Protein AF-A0AAE8W7D1-F1 (afdb_monomer)

Mean predicted aligned error: 18.19 Å

Sequence (211 aa):
MSVAARVSRPPSSSRKGPPSARSAREPSATPPVSRRRSSSPARPPTGSPSPSPATRWAASPTSPPSTAATTRSGAPRSAPRTPAASSRPRPPVFTLSRGDAKVNESANHILDAQSKIAGHPGASTPLHRITNEKTISANRKAMCGKVHNPDPKKYDCDEYPFAASKEGGNPARGSARIISAGDNRSAGARLGGFYKNQRVLNGDAYYVHIK

Solvent-accessible surface area (backbone atoms only — not comparable to full-atom values): 13858 Å² total; per-residue (Å²): 138,88,84,88,84,84,90,82,86,88,86,89,82,87,82,84,86,87,84,89,80,83,88,82,80,88,86,81,82,82,81,81,91,76,89,80,89,78,87,84,80,88,80,82,87,81,78,85,80,84,82,82,87,78,86,82,84,82,88,86,88,85,86,89,84,90,86,80,89,78,91,77,91,79,86,81,76,86,69,77,77,68,76,73,76,79,70,74,76,77,63,55,70,49,74,44,31,54,84,38,86,57,25,21,63,50,24,48,50,48,51,55,37,33,73,69,34,86,71,18,62,19,66,82,30,66,34,26,33,50,73,58,62,68,58,27,53,50,15,43,44,53,47,45,66,81,57,86,70,96,44,76,88,58,32,36,74,44,55,37,45,43,34,52,23,72,64,20,37,38,64,93,63,38,45,65,45,80,37,51,33,69,24,47,52,45,44,52,52,50,52,56,47,46,35,60,77,70,61,56,44,72,66,35,57,27,32,47,44,72,84

Organism: NCBI:txid103232

Structure (mmCIF, N/CA/C/O backbone):
data_AF-A0AAE8W7D1-F1
#
_entry.id   AF-A0AAE8W7D1-F1
#
loop_
_atom_site.group_PDB
_atom_site.id
_atom_site.type_symbol
_atom_site.label_atom_id
_atom_site.label_alt_id
_atom_site.label_comp_id
_atom_site.label_asym_id
_atom_site.label_entity_id
_atom_site.label_seq_id
_atom_site.pdbx_PDB_ins_code
_atom_site.Cartn_x
_atom_site.Cartn_y
_atom_site.Cartn_z
_atom_site.occupancy
_atom_site.B_iso_or_equiv
_atom_site.auth_seq_id
_atom_site.auth_comp_id
_atom_site.auth_asym_id
_atom_site.auth_atom_id
_atom_site.pdbx_PDB_model_num
ATOM 1 N N . MET A 1 1 ? 42.128 -39.885 43.074 1.00 47.16 1 MET A N 1
ATOM 2 C CA . MET A 1 1 ? 43.305 -39.623 42.220 1.00 47.16 1 MET A CA 1
ATOM 3 C C . MET A 1 1 ? 43.066 -38.293 41.523 1.00 47.16 1 MET A C 1
ATOM 5 O O . MET A 1 1 ? 42.220 -38.217 40.645 1.00 47.16 1 MET A O 1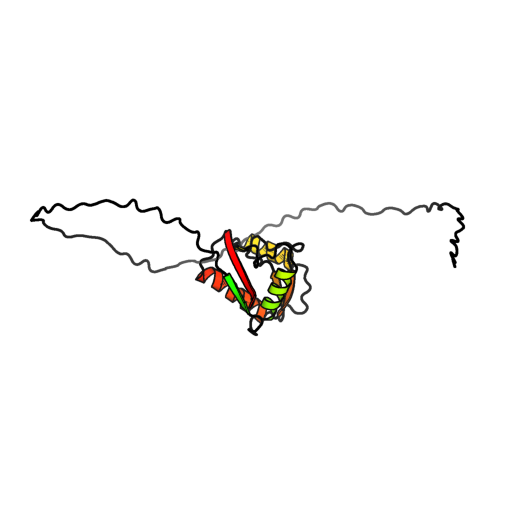
ATOM 9 N N . SER A 1 2 ? 43.698 -37.236 42.030 1.00 45.62 2 SER A N 1
ATOM 10 C CA . SER A 1 2 ? 43.562 -35.856 41.555 1.00 45.62 2 SER A CA 1
ATOM 11 C C . SER A 1 2 ? 44.582 -35.576 40.463 1.00 45.62 2 SER A C 1
ATOM 13 O O . SER A 1 2 ? 45.758 -35.858 40.670 1.00 45.62 2 SER A O 1
ATOM 15 N N . VAL A 1 3 ? 44.170 -34.943 39.364 1.00 52.06 3 VAL A N 1
ATOM 16 C CA . VAL A 1 3 ? 45.096 -34.204 38.497 1.00 52.06 3 VAL A CA 1
ATOM 17 C C . VAL A 1 3 ? 44.430 -32.893 38.086 1.00 52.06 3 VAL A C 1
ATOM 19 O O . VAL A 1 3 ? 43.502 -32.868 37.285 1.00 52.06 3 VAL A O 1
ATOM 22 N N . ALA A 1 4 ? 44.916 -31.804 38.678 1.00 48.00 4 ALA A N 1
ATOM 23 C CA . ALA A 1 4 ? 44.713 -30.438 38.225 1.00 48.00 4 ALA A CA 1
ATOM 24 C C . ALA A 1 4 ? 45.965 -30.002 37.445 1.00 48.00 4 ALA A C 1
ATOM 26 O O . ALA A 1 4 ? 47.084 -30.194 37.922 1.00 48.00 4 ALA A O 1
ATOM 27 N N . ALA A 1 5 ? 45.791 -29.386 36.276 1.00 56.22 5 ALA A N 1
ATOM 28 C CA . ALA A 1 5 ? 46.856 -28.715 35.527 1.00 56.22 5 ALA A CA 1
ATOM 29 C C . ALA A 1 5 ? 46.280 -27.395 34.985 1.00 56.22 5 ALA A C 1
ATOM 31 O O . ALA A 1 5 ? 45.340 -27.396 34.202 1.00 56.22 5 ALA A O 1
ATOM 32 N N . ARG A 1 6 ? 46.566 -26.276 35.658 1.00 57.94 6 ARG A N 1
ATOM 33 C CA . ARG A 1 6 ? 47.696 -25.343 35.465 1.00 57.94 6 ARG A CA 1
ATOM 34 C C . ARG A 1 6 ? 47.403 -24.255 34.424 1.00 57.94 6 ARG A C 1
ATOM 36 O O . ARG A 1 6 ? 47.471 -24.448 33.220 1.00 57.94 6 ARG A O 1
ATOM 43 N N . VAL A 1 7 ? 47.124 -23.084 34.990 1.00 52.53 7 VAL A N 1
ATOM 44 C CA . VAL A 1 7 ? 47.112 -21.742 34.405 1.00 52.53 7 VAL A CA 1
ATOM 45 C C . VAL A 1 7 ? 48.506 -21.370 33.887 1.00 52.53 7 VAL A C 1
ATOM 47 O O . VAL A 1 7 ? 49.505 -21.666 34.541 1.00 52.53 7 VAL A O 1
ATOM 50 N N . SER A 1 8 ? 48.583 -20.661 32.759 1.00 58.62 8 SER A N 1
ATOM 51 C CA . SER A 1 8 ? 49.778 -19.908 32.343 1.00 58.62 8 SER A CA 1
ATOM 52 C C . SER A 1 8 ? 49.388 -18.645 31.551 1.00 58.62 8 SER A C 1
ATOM 54 O O . SER A 1 8 ? 48.968 -18.713 30.403 1.00 58.62 8 SER A O 1
ATOM 56 N N . ARG A 1 9 ? 49.512 -17.480 32.203 1.00 49.53 9 ARG A N 1
ATOM 57 C CA . ARG A 1 9 ? 49.960 -16.183 31.623 1.00 49.53 9 ARG A CA 1
ATOM 58 C C . ARG A 1 9 ? 51.490 -16.089 31.878 1.00 49.53 9 ARG A C 1
ATOM 60 O O . ARG A 1 9 ? 51.927 -16.918 32.680 1.00 49.53 9 ARG A O 1
ATOM 67 N N . PRO A 1 10 ? 52.317 -15.124 31.383 1.00 60.06 10 PRO A N 1
ATOM 68 C CA . PRO A 1 10 ? 52.093 -13.783 30.774 1.00 60.06 10 PRO A CA 1
ATOM 69 C C . PRO A 1 10 ? 53.071 -13.578 29.542 1.00 60.06 10 PRO A C 1
ATOM 71 O O . PRO A 1 10 ? 53.373 -14.612 28.952 1.00 60.06 10 PRO A O 1
ATOM 74 N N . PRO A 1 11 ? 53.608 -12.399 29.089 1.00 56.34 11 PRO A N 1
ATOM 75 C CA . PRO A 1 11 ? 53.577 -11.027 29.615 1.00 56.34 11 PRO A CA 1
ATOM 76 C C . PRO A 1 11 ? 53.260 -9.864 28.650 1.00 56.34 11 PRO A C 1
ATOM 78 O O . PRO A 1 11 ? 53.274 -9.950 27.427 1.00 56.34 11 PRO A O 1
ATOM 81 N N . SER A 1 12 ? 52.994 -8.734 29.307 1.00 52.66 12 SER A N 1
ATOM 82 C CA . SER A 1 12 ? 52.884 -7.368 28.806 1.00 52.66 12 SER A CA 1
ATOM 83 C C . SER A 1 12 ? 54.196 -6.826 28.237 1.00 52.66 12 SER A C 1
ATOM 85 O O . SER A 1 12 ? 55.248 -7.004 28.850 1.00 52.66 12 SER A O 1
ATOM 87 N N . SER A 1 13 ? 54.119 -6.006 27.190 1.00 54.66 13 SER A N 1
ATOM 88 C CA . SER A 1 13 ? 55.092 -4.929 26.987 1.00 54.66 13 SER A CA 1
ATOM 89 C C . SER A 1 13 ? 54.460 -3.723 26.286 1.00 54.66 13 SER A C 1
ATOM 91 O O . SER A 1 13 ? 53.948 -3.788 25.173 1.00 54.66 13 SER A O 1
ATOM 93 N N . SER A 1 14 ? 54.478 -2.610 27.014 1.00 48.56 14 SER A N 1
ATOM 94 C CA . SER A 1 14 ? 54.207 -1.247 26.573 1.00 48.56 14 SER A CA 1
ATOM 95 C C . SER A 1 14 ? 55.252 -0.765 25.563 1.00 48.56 14 SER A C 1
ATOM 97 O O . SER A 1 14 ? 56.425 -1.092 25.745 1.00 48.56 14 SER A O 1
ATOM 99 N N . ARG A 1 15 ? 54.878 0.137 24.634 1.00 50.72 15 ARG A N 1
ATOM 100 C CA . ARG A 1 15 ? 55.505 1.475 24.439 1.00 50.72 15 ARG A CA 1
ATOM 101 C C . ARG A 1 15 ? 55.098 2.177 23.125 1.00 50.72 15 ARG A C 1
ATOM 103 O O . ARG A 1 15 ? 55.038 1.539 22.085 1.00 50.72 15 ARG A O 1
ATOM 110 N N . LYS A 1 16 ? 55.033 3.521 23.230 1.00 51.56 16 LYS A N 1
ATOM 111 C CA . LYS A 1 16 ? 55.120 4.591 22.195 1.00 51.56 16 LYS A CA 1
ATOM 112 C C . LYS A 1 16 ? 53.858 4.745 21.322 1.00 51.56 16 LYS A C 1
ATOM 114 O O . LYS A 1 16 ? 53.491 3.827 20.616 1.00 51.56 16 LYS A O 1
ATOM 119 N N . GLY A 1 17 ? 53.084 5.833 21.374 1.00 47.44 17 GLY A N 1
ATOM 120 C CA . GLY A 1 17 ? 53.454 7.257 21.347 1.00 47.44 17 GLY A CA 1
ATOM 121 C C . GLY A 1 17 ? 53.396 7.752 19.887 1.00 47.44 17 GLY A C 1
ATOM 122 O O . GLY A 1 17 ? 54.198 7.255 19.099 1.00 47.44 17 GLY A O 1
ATOM 123 N N . PRO A 1 18 ? 52.466 8.647 19.488 1.00 59.19 18 PRO A N 1
ATOM 124 C CA . PRO A 1 18 ? 52.225 8.964 18.076 1.00 59.19 18 PRO A CA 1
ATOM 125 C C . PRO A 1 18 ? 53.139 10.091 17.559 1.00 59.19 18 PRO A C 1
ATOM 127 O O . PRO A 1 18 ? 53.468 10.999 18.325 1.00 59.19 18 PRO A O 1
ATOM 130 N N . PRO A 1 19 ? 53.506 10.107 16.264 1.00 61.19 19 PRO A N 1
ATOM 131 C CA . PRO A 1 19 ? 54.067 11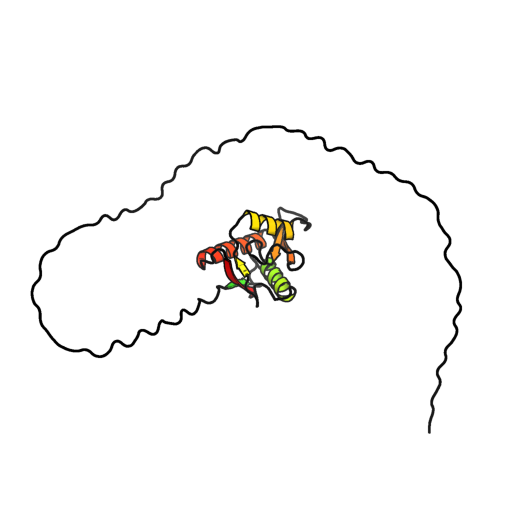.295 15.638 1.00 61.19 19 PRO A CA 1
ATOM 132 C C . PRO A 1 19 ? 52.974 12.230 15.090 1.00 61.19 19 PRO A C 1
ATOM 134 O O . PRO A 1 19 ? 52.058 11.811 14.384 1.00 61.19 19 PRO A O 1
ATOM 137 N N . SER A 1 20 ? 53.129 13.520 15.400 1.00 51.28 20 SER A N 1
ATOM 138 C CA . SER A 1 20 ? 52.459 14.658 14.764 1.00 51.28 20 SER A CA 1
ATOM 139 C C . SER A 1 20 ? 52.622 14.644 13.245 1.00 51.28 20 SER A C 1
ATOM 141 O O . SER A 1 20 ? 53.745 14.560 12.747 1.00 51.28 20 SER A O 1
ATOM 143 N N . ALA A 1 21 ? 51.525 14.866 12.519 1.00 54.69 21 ALA A N 1
ATOM 144 C CA . ALA A 1 21 ? 51.555 15.241 11.111 1.00 54.69 21 ALA A CA 1
ATOM 145 C C . ALA A 1 21 ? 50.933 16.631 10.910 1.00 54.69 21 ALA A C 1
ATOM 147 O O . ALA A 1 21 ? 49.825 16.927 11.353 1.00 54.69 21 ALA A O 1
ATOM 148 N N . ARG A 1 22 ? 51.729 17.474 10.254 1.00 46.06 22 ARG A N 1
ATOM 149 C CA . ARG A 1 22 ? 51.471 18.838 9.792 1.00 46.06 22 ARG A CA 1
ATOM 150 C C . ARG A 1 22 ? 50.438 18.897 8.656 1.00 46.06 22 ARG A C 1
ATOM 152 O O . ARG A 1 22 ? 50.400 18.018 7.809 1.00 46.06 22 ARG A O 1
ATOM 159 N N . SER A 1 23 ? 49.761 20.047 8.602 1.00 43.12 23 SER A N 1
ATOM 160 C CA . SER A 1 23 ? 49.372 20.840 7.417 1.00 43.12 23 SER A CA 1
ATOM 161 C C . SER A 1 23 ? 48.637 20.182 6.238 1.00 43.12 23 SER A C 1
ATOM 163 O O . SER A 1 23 ? 49.256 19.571 5.376 1.00 43.12 23 SER A O 1
ATOM 165 N N . ALA A 1 24 ? 47.368 20.568 6.066 1.00 49.22 24 ALA A N 1
ATOM 166 C CA . ALA A 1 24 ? 46.757 20.925 4.775 1.00 49.22 24 ALA A CA 1
ATOM 167 C C . ALA A 1 24 ? 45.529 21.815 5.081 1.00 49.22 24 ALA A C 1
ATOM 169 O O . ALA A 1 24 ? 44.619 21.380 5.773 1.00 49.22 24 ALA A O 1
ATOM 170 N N . ARG A 1 25 ? 45.605 23.140 4.910 1.00 49.34 25 ARG A N 1
ATOM 171 C CA . ARG A 1 25 ? 45.272 23.909 3.693 1.00 49.34 25 ARG A CA 1
ATOM 172 C C . ARG A 1 25 ? 43.775 23.824 3.336 1.00 49.34 25 ARG A C 1
ATOM 174 O O . ARG A 1 25 ? 43.322 22.847 2.754 1.00 49.34 25 ARG A O 1
ATOM 181 N N . GLU A 1 26 ? 43.054 24.892 3.691 1.00 49.69 26 GLU A N 1
ATOM 182 C CA . GLU A 1 26 ? 41.781 25.331 3.093 1.00 49.69 26 GLU A CA 1
ATOM 183 C C . GLU A 1 26 ? 41.859 25.309 1.553 1.00 49.69 26 GLU A C 1
ATOM 185 O O . GLU A 1 26 ? 42.937 25.566 0.998 1.00 49.69 26 GLU A O 1
ATOM 190 N N . PRO A 1 27 ? 40.754 25.001 0.843 1.00 53.19 27 PRO A N 1
ATOM 191 C CA . PRO A 1 27 ? 39.804 26.069 0.492 1.00 53.19 27 PRO A CA 1
ATOM 192 C C . PRO A 1 27 ? 38.341 25.612 0.325 1.00 53.19 27 PRO A C 1
ATOM 194 O O . PRO A 1 27 ? 38.067 24.565 -0.254 1.00 53.19 27 PRO A O 1
ATOM 197 N N . SER A 1 28 ? 37.372 26.461 0.674 1.00 47.78 28 SER A N 1
ATOM 198 C CA . SER A 1 28 ? 36.212 26.619 -0.216 1.00 47.78 28 SER A CA 1
ATOM 199 C C . SER A 1 28 ? 35.389 27.849 0.120 1.00 47.78 28 SER A C 1
ATOM 201 O O . SER A 1 28 ? 34.739 27.936 1.159 1.00 47.78 28 SER A O 1
ATOM 203 N N . ALA A 1 29 ? 35.434 28.789 -0.814 1.00 49.56 29 ALA A N 1
ATOM 204 C CA . ALA A 1 29 ? 34.624 29.982 -0.854 1.00 49.56 29 ALA A CA 1
ATOM 205 C C . ALA A 1 29 ? 33.135 29.638 -1.014 1.00 49.56 29 ALA A C 1
ATOM 207 O O . ALA A 1 29 ? 32.728 28.846 -1.864 1.00 49.56 29 ALA A O 1
ATOM 208 N N . THR A 1 30 ? 32.328 30.307 -0.206 1.00 56.72 30 THR A N 1
ATOM 209 C CA . THR A 1 30 ? 30.887 30.490 -0.349 1.00 56.72 30 THR A CA 1
ATOM 210 C C . THR A 1 30 ? 30.553 31.148 -1.695 1.00 56.72 30 THR A C 1
ATOM 212 O O . THR A 1 30 ? 31.073 32.229 -1.977 1.00 56.72 30 THR A O 1
ATOM 215 N N . PRO A 1 31 ? 29.644 30.594 -2.517 1.00 65.31 31 PRO A N 1
ATOM 216 C CA . PRO A 1 31 ? 29.051 31.354 -3.610 1.00 65.31 31 PRO A CA 1
ATOM 217 C C . PRO A 1 31 ? 27.893 32.234 -3.096 1.00 65.31 31 PRO A C 1
ATOM 219 O O . PRO A 1 31 ? 27.073 31.769 -2.296 1.00 65.31 31 PRO A O 1
ATOM 222 N N . PRO A 1 32 ? 27.771 33.495 -3.553 1.00 60.50 32 PRO A N 1
ATOM 223 C CA . PRO A 1 32 ? 26.647 34.347 -3.200 1.00 60.50 32 PRO A CA 1
ATOM 224 C C . PRO A 1 32 ? 25.360 33.939 -3.926 1.00 60.50 32 PRO A C 1
ATOM 226 O O . PRO A 1 32 ? 25.314 33.708 -5.135 1.00 60.50 32 PRO A O 1
ATOM 229 N N . VAL A 1 33 ? 24.284 33.946 -3.142 1.00 51.53 33 VAL A N 1
ATOM 230 C CA . VAL A 1 33 ? 22.885 33.952 -3.568 1.00 51.53 33 VAL A CA 1
ATOM 231 C C . VAL A 1 33 ? 22.661 35.083 -4.572 1.00 51.53 33 VAL A C 1
ATOM 233 O O . VAL A 1 33 ? 22.698 36.256 -4.212 1.00 51.53 33 VAL A O 1
ATOM 236 N N . SER A 1 34 ? 22.358 34.737 -5.823 1.00 49.78 34 SER A N 1
ATOM 237 C CA . SER A 1 34 ? 21.787 35.677 -6.789 1.00 49.78 34 SER A CA 1
ATOM 238 C C . SER A 1 34 ? 20.390 35.233 -7.186 1.00 49.78 34 SER A C 1
ATOM 240 O O . SER A 1 34 ? 20.175 34.296 -7.953 1.00 49.78 34 SER A O 1
ATOM 242 N N . ARG A 1 35 ? 19.425 35.959 -6.619 1.00 51.59 35 ARG A N 1
ATOM 243 C CA . ARG A 1 35 ? 18.031 36.023 -7.046 1.00 51.59 35 ARG A CA 1
ATOM 244 C C . ARG A 1 35 ? 17.965 36.323 -8.544 1.00 51.59 35 ARG A C 1
ATOM 246 O O . ARG A 1 35 ? 18.395 37.390 -8.972 1.00 51.59 35 ARG A O 1
ATOM 253 N N . ARG A 1 36 ? 17.285 35.473 -9.313 1.00 52.12 36 ARG A N 1
ATOM 254 C CA . ARG A 1 36 ? 16.596 35.912 -10.530 1.00 52.12 36 ARG A CA 1
ATOM 255 C C . ARG A 1 36 ? 15.115 35.586 -10.428 1.00 52.12 36 ARG A C 1
ATOM 257 O O . ARG A 1 36 ? 14.688 34.441 -10.368 1.00 52.12 36 ARG A O 1
ATOM 264 N N . ARG A 1 37 ? 14.359 36.675 -10.351 1.00 51.94 37 ARG A N 1
ATOM 265 C CA . ARG A 1 37 ? 12.912 36.787 -10.456 1.00 51.94 37 ARG A CA 1
ATOM 266 C C . ARG A 1 37 ? 12.578 36.738 -11.948 1.00 51.94 37 ARG A C 1
ATOM 268 O O . ARG A 1 37 ? 13.138 37.519 -12.712 1.00 51.94 37 ARG A O 1
ATOM 275 N N . SER A 1 38 ? 11.696 35.840 -12.370 1.00 48.50 38 SER A N 1
ATOM 276 C CA . SER A 1 38 ? 11.048 35.895 -13.688 1.00 48.50 38 SER A CA 1
ATOM 277 C C . SER A 1 38 ? 9.650 35.272 -13.589 1.00 48.50 38 SER A C 1
ATOM 279 O O . SER A 1 38 ? 9.469 34.064 -13.652 1.00 48.50 38 SER A O 1
ATOM 281 N N . SER A 1 39 ? 8.684 36.153 -13.323 1.00 44.66 39 SER A N 1
ATOM 282 C CA . SER A 1 39 ? 7.346 36.245 -13.941 1.00 44.66 39 SER A CA 1
ATOM 283 C C . SER A 1 39 ? 7.347 35.746 -15.398 1.00 44.66 39 SER A C 1
ATOM 285 O O . SER A 1 39 ? 8.320 36.020 -16.090 1.00 44.66 39 SER A O 1
ATOM 287 N N . SER A 1 40 ? 6.365 35.063 -15.997 1.00 48.66 40 SER A N 1
ATOM 288 C CA . SER A 1 40 ? 4.895 34.899 -15.871 1.00 48.66 40 SER A CA 1
ATOM 289 C C . SER A 1 40 ? 4.480 33.828 -16.934 1.00 48.66 40 SER A C 1
ATOM 291 O O . SER A 1 40 ? 5.375 33.329 -17.616 1.00 48.66 40 SER A O 1
ATOM 293 N N . PRO A 1 41 ? 3.197 33.559 -17.273 1.00 52.09 41 PRO A N 1
ATOM 294 C CA . PRO A 1 41 ? 1.956 33.507 -16.500 1.00 52.09 41 PRO A CA 1
ATOM 295 C C . PRO A 1 41 ? 1.250 32.130 -16.587 1.00 52.09 41 PRO A C 1
ATOM 297 O O . PRO A 1 41 ? 1.536 31.277 -17.427 1.00 52.09 41 PRO A O 1
ATOM 300 N N . ALA A 1 42 ? 0.259 31.960 -15.713 1.00 44.78 42 ALA A N 1
ATOM 301 C CA . ALA A 1 42 ? -0.699 30.865 -15.711 1.00 44.78 42 ALA A CA 1
ATOM 302 C C . ALA A 1 42 ? -1.551 30.825 -16.992 1.00 44.78 42 ALA A C 1
ATOM 304 O O . ALA A 1 42 ? -2.024 31.854 -17.476 1.00 44.78 42 ALA A O 1
ATOM 305 N N . ARG A 1 43 ? -1.800 29.612 -17.492 1.00 50.03 43 ARG A N 1
ATOM 306 C CA . ARG A 1 43 ? -2.788 29.327 -18.537 1.00 50.03 43 ARG A CA 1
ATOM 307 C C . ARG A 1 43 ? -4.095 28.889 -17.852 1.00 50.03 43 ARG A C 1
ATOM 309 O O . ARG A 1 43 ? -4.028 28.016 -16.985 1.00 50.03 43 ARG A O 1
ATOM 316 N N . PRO A 1 44 ? -5.259 29.473 -18.181 1.00 54.84 44 PRO A N 1
ATOM 317 C CA . PRO A 1 44 ? -6.527 29.096 -17.560 1.00 54.84 44 PRO A CA 1
ATOM 318 C C . PRO A 1 44 ? -7.033 27.748 -18.107 1.00 54.84 44 PRO A C 1
ATOM 320 O O . PRO A 1 44 ? -6.940 27.521 -19.317 1.00 54.84 44 PRO A O 1
ATOM 323 N N . PRO A 1 45 ? -7.609 26.860 -17.275 1.00 55.84 45 PRO A N 1
ATOM 324 C CA . PRO A 1 45 ? -8.467 25.795 -17.770 1.00 55.84 45 PRO A CA 1
ATOM 325 C C . PRO A 1 45 ? -9.842 26.374 -18.125 1.00 55.84 45 PRO A C 1
ATOM 327 O O . PRO A 1 45 ? -10.565 26.903 -17.282 1.00 55.84 45 PRO A O 1
ATOM 330 N N . THR A 1 46 ? -10.190 26.285 -19.402 1.00 50.97 46 THR A N 1
ATOM 331 C CA . THR A 1 46 ? -11.522 26.564 -19.934 1.00 50.97 46 THR A CA 1
ATOM 332 C C . THR A 1 46 ? -12.499 25.447 -19.559 1.00 50.97 46 THR A C 1
ATOM 334 O O . THR A 1 46 ? -12.238 24.289 -19.868 1.00 50.97 46 THR A O 1
ATOM 337 N N . GLY A 1 47 ? -13.648 25.820 -18.989 1.00 36.94 47 GLY A N 1
ATOM 338 C CA . GLY A 1 47 ? -14.935 25.167 -19.259 1.00 36.94 47 GLY A CA 1
ATOM 339 C C . GLY A 1 47 ? -15.327 23.969 -18.391 1.00 36.94 47 GLY A C 1
ATOM 340 O O . GLY A 1 47 ? -15.144 22.823 -18.780 1.00 36.94 47 GLY A O 1
ATOM 341 N N . SER A 1 48 ? -16.013 24.253 -17.283 1.00 43.66 48 SER A N 1
ATOM 342 C CA . SER A 1 48 ? -17.202 23.477 -16.880 1.00 43.66 48 SER A CA 1
ATOM 343 C C . SER A 1 48 ? -18.388 23.923 -17.769 1.00 43.66 48 SER A C 1
ATOM 345 O O . SER A 1 48 ? -18.372 25.080 -18.198 1.00 43.66 48 SER A O 1
ATOM 347 N N . PRO A 1 49 ? -19.412 23.086 -18.056 1.00 48.59 49 PRO A N 1
ATOM 348 C CA . PRO A 1 49 ? -20.413 22.767 -17.035 1.00 48.59 49 PRO A CA 1
ATOM 349 C C . PRO A 1 49 ? -20.945 21.319 -17.019 1.00 48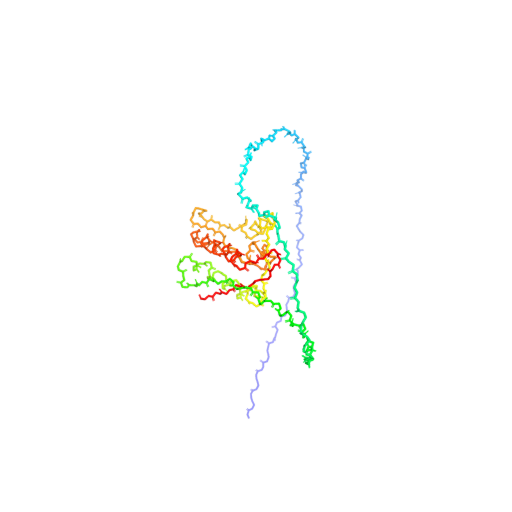.59 49 PRO A C 1
ATOM 351 O O . PRO A 1 49 ? -20.999 20.605 -18.014 1.00 48.59 49 PRO A O 1
ATOM 354 N N . SER A 1 50 ? -21.383 20.951 -15.814 1.00 46.59 50 SER A N 1
ATOM 355 C CA . SER A 1 50 ? -22.290 19.849 -15.458 1.00 46.59 50 SER A CA 1
ATOM 356 C C . SER A 1 50 ? -23.626 19.937 -16.240 1.00 46.59 50 SER A C 1
ATOM 358 O O . SER A 1 50 ? -23.936 21.020 -16.741 1.00 46.59 50 SER A O 1
ATOM 360 N N . PRO A 1 51 ? -24.469 18.881 -16.298 1.00 52.00 51 PRO A N 1
ATOM 361 C CA . PRO A 1 51 ? -25.337 18.638 -15.140 1.00 52.00 51 PRO A CA 1
ATOM 362 C C . PRO A 1 51 ? -25.646 17.165 -14.813 1.00 52.00 51 PRO A C 1
ATOM 364 O O . PRO A 1 51 ? -26.005 16.352 -15.662 1.00 52.00 51 PRO A O 1
ATOM 367 N N . SER A 1 52 ? -25.631 16.874 -13.511 1.00 45.50 52 SER A N 1
ATOM 368 C CA . SER A 1 52 ? -26.419 15.808 -12.888 1.00 45.50 52 SER A CA 1
ATOM 369 C C . SER A 1 52 ? -27.922 16.099 -13.017 1.00 45.50 52 SER A C 1
ATOM 371 O O . SER A 1 52 ? -28.326 17.241 -12.782 1.00 45.50 52 SER A O 1
ATOM 373 N N . PRO A 1 53 ? -28.789 15.103 -13.259 1.00 49.66 53 PRO A N 1
ATOM 374 C CA . PRO A 1 53 ? -30.219 15.274 -13.045 1.00 49.66 53 PRO A CA 1
ATOM 375 C C . PRO A 1 53 ? -30.548 15.179 -11.547 1.00 49.66 53 PRO A C 1
ATOM 377 O O . PRO A 1 53 ? -30.512 14.110 -10.936 1.00 49.66 53 PRO A O 1
ATOM 380 N N . ALA A 1 54 ? -30.892 16.322 -10.954 1.00 38.50 54 ALA A N 1
ATOM 381 C CA . ALA A 1 54 ? -31.625 16.391 -9.698 1.00 38.50 54 ALA A CA 1
ATOM 382 C C . ALA A 1 54 ? -33.090 16.022 -9.972 1.00 38.50 54 ALA A C 1
ATOM 384 O O . ALA A 1 54 ? -33.803 16.763 -10.647 1.00 38.50 54 ALA A O 1
ATOM 385 N N . THR A 1 55 ? -33.551 14.882 -9.453 1.00 39.75 55 THR A N 1
ATOM 386 C CA . THR A 1 55 ? -34.986 14.574 -9.461 1.00 39.75 55 THR A CA 1
ATOM 387 C C . THR A 1 55 ? -35.640 15.283 -8.284 1.00 39.75 55 THR A C 1
ATOM 389 O O . THR A 1 55 ? -35.364 15.008 -7.118 1.00 39.75 55 THR A O 1
ATOM 392 N N . ARG A 1 56 ? -36.480 16.247 -8.644 1.00 39.19 56 ARG A N 1
ATOM 393 C CA . ARG A 1 56 ? -37.295 17.117 -7.806 1.00 39.19 56 ARG A CA 1
ATOM 394 C C . ARG A 1 56 ? -38.581 16.360 -7.464 1.00 39.19 56 ARG A C 1
ATOM 396 O O . ARG A 1 56 ? -39.361 16.085 -8.366 1.00 39.19 56 ARG A O 1
ATOM 403 N N . TRP A 1 57 ? -38.816 16.038 -6.195 1.00 38.44 57 TRP A N 1
ATOM 404 C CA . TRP A 1 57 ? -40.150 15.648 -5.725 1.00 38.44 57 TRP A CA 1
ATOM 405 C C . TRP A 1 57 ? -40.762 16.839 -4.993 1.00 38.44 57 TRP A C 1
ATOM 407 O O . TRP A 1 57 ? -40.241 17.295 -3.977 1.00 38.44 57 TRP A O 1
ATOM 417 N N . ALA A 1 58 ? -41.822 17.386 -5.583 1.00 37.94 58 ALA A N 1
ATOM 418 C CA . ALA A 1 58 ? -42.655 18.428 -5.005 1.00 37.94 58 ALA A CA 1
ATOM 419 C C . ALA A 1 58 ? -43.767 17.792 -4.153 1.00 37.94 58 ALA A C 1
ATOM 421 O O . ALA A 1 58 ? -44.335 16.771 -4.534 1.00 37.94 58 ALA A O 1
ATOM 422 N N . ALA A 1 59 ? -44.062 18.418 -3.015 1.00 35.78 59 ALA A N 1
ATOM 423 C CA . ALA A 1 59 ? -45.224 18.157 -2.166 1.00 35.78 59 ALA A CA 1
ATOM 424 C C . ALA A 1 59 ? -46.474 18.851 -2.759 1.00 35.78 59 ALA A C 1
ATOM 426 O O . ALA A 1 59 ? -46.335 19.899 -3.390 1.00 35.78 59 ALA A O 1
ATOM 427 N N . SER A 1 60 ? -47.680 18.271 -2.700 1.00 37.41 60 SER A N 1
ATOM 428 C CA . SER A 1 60 ? -48.751 18.483 -1.685 1.00 37.41 60 SER A CA 1
ATOM 429 C C . SER A 1 60 ? -50.111 18.476 -2.438 1.00 37.41 60 SER A C 1
ATOM 431 O O . SER A 1 60 ? -50.085 18.538 -3.667 1.00 37.41 60 SER A O 1
ATOM 433 N N . PRO A 1 61 ? -51.291 18.645 -1.804 1.00 57.25 61 PRO A N 1
ATOM 434 C CA . PRO A 1 61 ? -51.880 18.010 -0.615 1.00 57.25 61 PRO A CA 1
ATOM 435 C C . PRO A 1 61 ? -53.295 17.445 -0.926 1.00 57.25 61 PRO A C 1
ATOM 437 O O . PRO A 1 61 ? -53.882 17.783 -1.948 1.00 57.25 61 PRO A O 1
ATOM 440 N N . THR A 1 62 ? -53.901 16.649 -0.036 1.00 38.03 62 THR A N 1
ATOM 441 C CA . THR A 1 62 ? -55.373 16.636 0.176 1.00 38.03 62 THR A CA 1
ATOM 442 C C . THR A 1 62 ? -55.744 15.779 1.396 1.00 38.03 62 THR A C 1
ATOM 444 O O . THR A 1 62 ? -55.536 14.572 1.409 1.00 38.03 62 THR A O 1
ATOM 447 N N . SER A 1 63 ? -56.314 16.424 2.416 1.00 42.50 63 SER A N 1
ATOM 448 C CA . SER A 1 63 ? -57.204 15.825 3.433 1.00 42.50 63 SER A CA 1
ATOM 449 C C . SER A 1 63 ? -58.636 16.286 3.102 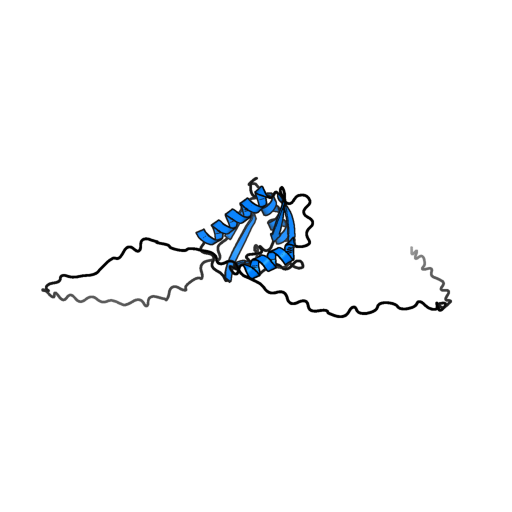1.00 42.50 63 SER A C 1
ATOM 451 O O . SER A 1 63 ? -58.741 17.352 2.481 1.00 42.50 63 SER A O 1
ATOM 453 N N . PRO A 1 64 ? -59.734 15.572 3.461 1.00 50.75 64 PRO A N 1
ATOM 454 C CA . PRO A 1 64 ? -60.291 15.540 4.842 1.00 50.75 64 PRO A CA 1
ATOM 455 C C . PRO A 1 64 ? -61.122 14.246 5.155 1.00 50.75 64 PRO A C 1
ATOM 457 O O . PRO A 1 64 ? -61.012 13.285 4.399 1.00 50.75 64 PRO A O 1
ATOM 460 N N . PRO A 1 65 ? -62.045 14.199 6.152 1.00 49.00 65 PRO A N 1
ATOM 461 C CA . PRO A 1 65 ? -61.933 14.455 7.595 1.00 49.00 65 PRO A CA 1
ATOM 462 C C . PRO A 1 65 ? -62.261 13.215 8.482 1.00 49.00 65 PRO A C 1
ATOM 464 O O . PRO A 1 65 ? -62.731 12.181 8.020 1.00 49.00 65 PRO A O 1
ATOM 467 N N . SER A 1 66 ? -62.026 13.370 9.793 1.00 47.25 66 SER A N 1
ATOM 468 C CA . SER A 1 66 ? -62.283 12.439 10.908 1.00 47.25 66 SER A CA 1
ATOM 469 C C . SER A 1 66 ? -63.714 11.903 11.045 1.00 47.25 66 SER A C 1
ATOM 471 O O . SER A 1 66 ? -64.671 12.660 10.909 1.00 47.25 66 SER A O 1
ATOM 473 N N . THR A 1 67 ? -63.858 10.676 11.567 1.00 40.72 67 THR A N 1
ATOM 474 C CA . THR A 1 67 ? -64.709 10.398 12.749 1.00 40.72 67 THR A CA 1
ATOM 475 C C . THR A 1 67 ? -64.451 9.018 13.368 1.00 40.72 67 THR A C 1
ATOM 477 O O . THR A 1 67 ? -64.026 8.088 12.694 1.00 40.72 67 THR A O 1
ATOM 480 N N . ALA A 1 68 ? -64.795 8.936 14.658 1.00 40.41 68 ALA A N 1
ATOM 481 C CA . ALA A 1 68 ? -64.992 7.763 15.515 1.00 40.41 68 ALA A CA 1
ATOM 482 C C . ALA A 1 68 ? -63.821 7.339 16.420 1.00 40.41 68 ALA A C 1
ATOM 484 O O . ALA A 1 68 ? -62.959 6.526 16.095 1.00 40.41 68 ALA A O 1
ATOM 485 N N . ALA A 1 69 ? -63.891 7.876 17.639 1.00 42.28 69 ALA A N 1
ATOM 486 C CA . ALA A 1 69 ? -63.313 7.304 18.838 1.00 42.28 69 ALA A CA 1
ATOM 487 C C . ALA A 1 69 ? -63.918 5.918 19.128 1.00 42.28 69 ALA A C 1
ATOM 489 O O . ALA A 1 69 ? -65.129 5.726 19.047 1.00 42.28 69 ALA A O 1
ATOM 490 N N . THR A 1 70 ? -63.088 4.974 19.564 1.00 36.25 70 THR A N 1
ATOM 491 C CA . THR A 1 70 ? -63.508 3.904 20.475 1.00 36.25 70 THR A CA 1
ATOM 492 C C . THR A 1 70 ? -62.349 3.589 21.406 1.00 36.25 70 THR A C 1
ATOM 494 O O . THR A 1 70 ? -61.291 3.105 21.013 1.00 36.25 70 THR A O 1
ATOM 497 N N . THR A 1 71 ? -62.576 3.926 22.665 1.00 40.97 71 THR A N 1
ATOM 498 C CA . THR A 1 71 ? -61.774 3.614 23.836 1.00 40.97 71 THR A CA 1
ATOM 499 C C . THR A 1 71 ? -61.622 2.099 23.988 1.00 40.97 71 THR A C 1
ATOM 501 O O . THR A 1 71 ? -62.623 1.389 24.072 1.00 40.97 71 THR A O 1
ATOM 504 N N . ARG A 1 72 ? -60.394 1.587 24.134 1.00 42.50 72 ARG A N 1
ATOM 505 C CA . ARG A 1 72 ? -60.171 0.400 24.972 1.00 42.50 72 ARG A CA 1
ATOM 506 C C . ARG A 1 72 ? -58.784 0.411 25.599 1.00 42.50 72 ARG A C 1
ATOM 508 O O . ARG A 1 72 ? -57.761 0.373 24.925 1.00 42.50 72 ARG A O 1
ATOM 515 N N . SER A 1 73 ? -58.813 0.494 26.921 1.00 44.62 73 SER A N 1
ATOM 516 C CA . SER A 1 73 ? -57.710 0.416 27.865 1.00 44.62 73 SER A CA 1
ATOM 517 C C . SER A 1 73 ? -56.815 -0.802 27.635 1.00 44.62 73 SER A C 1
ATOM 519 O O . SER A 1 73 ? -57.309 -1.900 27.378 1.00 44.62 73 SER A O 1
ATOM 521 N N . GLY A 1 74 ? -55.505 -0.616 27.809 1.00 41.41 74 GLY A N 1
ATOM 522 C CA . GLY A 1 74 ? -54.543 -1.715 27.849 1.00 41.41 74 GLY A CA 1
ATOM 523 C C . GLY A 1 74 ? -53.092 -1.260 27.734 1.00 41.41 74 GLY A C 1
ATOM 524 O O . GLY A 1 74 ? -52.448 -1.526 26.727 1.00 41.41 74 GLY A O 1
ATOM 525 N N . ALA A 1 75 ? -52.558 -0.595 28.761 1.00 48.53 75 ALA A N 1
ATOM 526 C CA . ALA A 1 75 ? -51.114 -0.646 28.995 1.00 48.53 75 ALA A CA 1
ATOM 527 C C . ALA A 1 75 ? -50.771 -2.045 29.546 1.00 48.53 75 ALA A C 1
ATOM 529 O O . ALA A 1 75 ? -51.528 -2.582 30.357 1.00 48.53 75 ALA A O 1
ATOM 530 N N . PRO A 1 76 ? -49.608 -2.604 29.182 1.00 48.56 76 PRO A N 1
ATOM 531 C CA . PRO A 1 76 ? -48.537 -2.469 30.154 1.00 48.56 76 PRO A CA 1
ATOM 532 C C . PRO A 1 76 ? -47.193 -2.071 29.539 1.00 48.56 76 PRO A C 1
ATOM 534 O O . PRO A 1 76 ? -46.751 -2.591 28.522 1.00 48.56 76 PRO A O 1
ATOM 537 N N . ARG A 1 77 ? -46.525 -1.192 30.291 1.00 45.91 77 ARG A N 1
ATOM 538 C CA . ARG A 1 77 ? -45.073 -1.096 30.469 1.00 45.91 77 ARG A CA 1
ATOM 539 C C . ARG A 1 77 ? -44.246 -0.939 29.194 1.00 45.91 77 ARG A C 1
ATOM 541 O O . ARG A 1 77 ? -43.751 -1.899 28.614 1.00 45.91 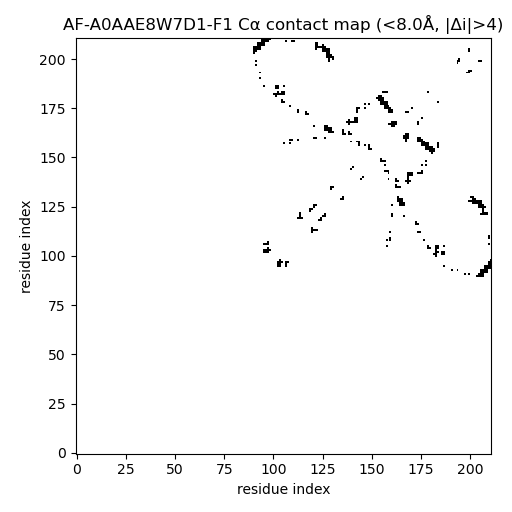77 ARG A O 1
ATOM 548 N N . SER A 1 78 ? -43.940 0.324 28.908 1.00 45.19 78 SER A N 1
ATOM 549 C CA . SER A 1 78 ? -42.673 0.737 28.314 1.00 45.19 78 SER A CA 1
ATOM 550 C C . SER A 1 78 ? -41.521 0.010 29.012 1.00 45.19 78 SER A C 1
ATOM 552 O O . SER A 1 78 ? -41.085 0.404 30.094 1.00 45.19 78 SER A O 1
ATOM 554 N N . ALA A 1 79 ? -41.026 -1.067 28.408 1.00 51.44 79 ALA A N 1
ATOM 555 C CA . ALA A 1 79 ? -39.669 -1.500 28.678 1.00 51.44 79 ALA A CA 1
ATOM 556 C C . ALA A 1 79 ? -38.766 -0.323 28.275 1.00 51.44 79 ALA A C 1
ATOM 558 O O . ALA A 1 79 ? -38.927 0.198 27.163 1.00 51.44 79 ALA A O 1
ATOM 559 N N . PRO A 1 80 ? -37.857 0.157 29.140 1.00 46.53 80 PRO A N 1
ATOM 560 C CA . PRO A 1 80 ? -36.862 1.112 28.691 1.00 46.53 80 PRO A CA 1
ATOM 561 C C . PRO A 1 80 ? -36.124 0.446 27.531 1.00 46.53 80 PRO A C 1
ATOM 563 O O . PRO A 1 80 ? -35.547 -0.628 27.707 1.00 46.53 80 PRO A O 1
ATOM 566 N N . ARG A 1 81 ? -36.183 1.044 26.330 1.00 56.34 81 ARG A N 1
ATOM 567 C CA . ARG A 1 81 ? -35.263 0.687 25.248 1.00 56.34 81 ARG A CA 1
ATOM 568 C C . ARG A 1 81 ? -33.888 0.924 25.839 1.00 56.34 81 ARG A C 1
ATOM 570 O O . ARG A 1 81 ? -33.456 2.069 25.955 1.00 56.34 81 ARG A O 1
ATOM 577 N N . THR A 1 82 ? -33.239 -0.147 26.280 1.00 50.72 82 THR A N 1
ATOM 578 C CA . THR A 1 82 ? -31.815 -0.133 26.563 1.00 50.72 82 THR A CA 1
ATOM 579 C C . THR A 1 82 ? -31.201 0.512 25.325 1.00 50.72 82 THR A C 1
ATOM 581 O O . THR A 1 82 ? -31.507 0.053 24.217 1.00 50.72 82 THR A O 1
ATOM 584 N N . PRO A 1 83 ? -30.446 1.617 25.441 1.00 52.56 83 PRO A N 1
ATOM 585 C CA . PRO A 1 83 ? -29.708 2.104 24.295 1.00 52.56 83 PRO A CA 1
ATOM 586 C C . PRO A 1 83 ? -28.847 0.921 23.878 1.00 52.56 83 PRO A C 1
ATOM 588 O O . PRO A 1 83 ? -28.012 0.474 24.665 1.00 52.56 83 PRO A O 1
ATOM 591 N N . ALA A 1 84 ? -29.131 0.334 22.711 1.00 58.47 84 ALA A N 1
ATOM 592 C CA . ALA A 1 84 ? -28.293 -0.717 22.173 1.00 58.47 84 ALA A CA 1
ATOM 593 C C . ALA A 1 84 ? -26.885 -0.134 22.186 1.00 58.47 84 ALA A C 1
ATOM 595 O O . ALA A 1 84 ? -26.649 0.902 21.557 1.00 58.47 84 ALA A O 1
ATOM 596 N N . ALA A 1 85 ? -26.001 -0.719 22.997 1.00 58.03 85 ALA A N 1
ATOM 597 C CA . ALA A 1 85 ? -24.612 -0.322 23.036 1.00 58.03 85 ALA A CA 1
ATOM 598 C C . ALA A 1 85 ? -24.146 -0.349 21.583 1.00 58.03 85 ALA A C 1
ATOM 600 O O . ALA A 1 85 ? -24.151 -1.405 20.952 1.00 58.03 85 ALA A O 1
ATOM 601 N N . SER A 1 86 ? -23.873 0.829 21.023 1.00 57.50 86 SER A N 1
ATOM 602 C CA . SER A 1 86 ? -23.421 0.961 19.647 1.00 57.50 86 SER A CA 1
ATOM 603 C C . SER A 1 86 ? -22.023 0.362 19.608 1.00 57.50 86 SER A C 1
ATOM 605 O O . SER A 1 86 ? -21.026 1.048 19.835 1.00 57.50 86 SER A O 1
ATOM 607 N N . SER A 1 87 ? -21.941 -0.960 19.447 1.00 58.97 87 SER A N 1
ATOM 608 C CA . SER A 1 87 ? -20.686 -1.648 19.214 1.00 58.97 87 SER A CA 1
ATOM 609 C C . SER A 1 87 ? -20.148 -1.050 17.928 1.00 58.97 87 SER A C 1
ATOM 611 O O . SER A 1 87 ? -20.748 -1.248 16.867 1.00 58.97 87 SER A O 1
ATOM 613 N N . ARG A 1 88 ? -19.077 -0.252 18.025 1.00 61.56 88 ARG A N 1
ATOM 614 C CA . ARG A 1 88 ? -18.438 0.321 16.838 1.00 61.56 88 ARG A CA 1
ATOM 615 C C . ARG A 1 88 ? -18.229 -0.827 15.848 1.00 61.56 88 ARG A C 1
ATOM 617 O O . ARG A 1 88 ? -17.666 -1.848 16.257 1.00 61.56 88 ARG A O 1
ATOM 624 N N . PRO A 1 89 ? -18.712 -0.710 14.600 1.00 74.62 89 PRO A N 1
ATOM 625 C CA . PRO A 1 89 ? -18.530 -1.773 13.629 1.00 74.62 89 PRO A CA 1
ATOM 626 C C . PRO A 1 89 ? -17.037 -2.089 13.528 1.00 74.62 89 PRO A C 1
ATOM 628 O O . PRO A 1 89 ? -16.200 -1.181 13.517 1.00 74.62 89 PRO A O 1
ATOM 631 N N . ARG A 1 90 ? -16.705 -3.385 13.533 1.00 88.19 90 ARG A N 1
ATOM 632 C CA . ARG A 1 90 ? -15.320 -3.849 13.419 1.00 88.19 90 ARG A CA 1
ATOM 633 C C . ARG A 1 90 ? -14.697 -3.215 12.163 1.00 88.19 90 ARG A C 1
ATOM 635 O O . ARG A 1 90 ? -15.351 -3.239 11.118 1.00 88.19 90 ARG A O 1
ATOM 642 N N . PRO A 1 91 ? -13.464 -2.678 12.237 1.00 95.88 91 PRO A N 1
ATOM 643 C CA . PRO A 1 91 ? -12.788 -2.127 11.068 1.00 95.88 91 PRO A CA 1
ATOM 644 C C . PRO A 1 91 ? -12.773 -3.128 9.902 1.00 95.88 91 PRO A C 1
ATOM 646 O O . PRO A 1 91 ? -12.511 -4.315 10.133 1.00 95.88 91 PRO A O 1
ATOM 649 N N . PRO A 1 92 ? -13.048 -2.690 8.663 1.00 97.75 92 PRO A N 1
ATOM 650 C CA . PRO A 1 92 ? -13.061 -3.581 7.513 1.00 97.75 92 PRO A CA 1
ATOM 651 C C . PRO A 1 92 ? -11.656 -4.112 7.211 1.00 97.75 92 PRO A C 1
ATOM 653 O O . PRO A 1 92 ? -10.643 -3.507 7.571 1.00 97.75 92 PRO A O 1
ATOM 656 N N . VAL A 1 93 ? -11.600 -5.252 6.523 1.00 98.44 93 VAL A N 1
ATOM 657 C CA . VAL A 1 93 ? -10.348 -5.954 6.218 1.00 98.44 93 VAL A CA 1
ATOM 658 C C . VAL A 1 93 ? -10.132 -5.997 4.709 1.00 98.44 93 VAL A C 1
ATOM 660 O O . VAL A 1 93 ? -10.896 -6.630 3.979 1.00 98.44 93 VAL A O 1
ATOM 663 N N . PHE A 1 94 ? -9.079 -5.339 4.232 1.00 98.75 94 PHE A N 1
ATOM 664 C CA . PHE A 1 94 ? -8.601 -5.478 2.863 1.00 98.75 94 PHE A CA 1
ATOM 665 C C . PHE A 1 94 ? -7.884 -6.819 2.721 1.00 98.75 94 PHE A C 1
ATOM 667 O O . PHE A 1 94 ? -7.008 -7.129 3.519 1.00 98.75 94 PHE A O 1
ATOM 674 N N . THR A 1 95 ? -8.258 -7.631 1.733 1.00 98.69 95 THR A N 1
ATOM 675 C CA . THR A 1 95 ? -7.665 -8.961 1.545 1.00 98.69 95 THR A CA 1
ATOM 676 C C . THR A 1 95 ? -6.994 -9.074 0.184 1.00 98.69 95 THR A C 1
ATOM 678 O O . THR A 1 95 ? -7.623 -8.793 -0.836 1.00 98.69 95 THR A O 1
ATOM 681 N N . LEU A 1 96 ? -5.752 -9.552 0.171 1.00 98.50 96 LEU A N 1
ATOM 682 C CA . LEU A 1 96 ? -5.053 -10.026 -1.026 1.00 98.50 96 LEU A CA 1
ATOM 683 C C . LEU A 1 96 ? -4.658 -11.490 -0.830 1.00 98.50 96 LEU A C 1
ATOM 685 O O . LEU A 1 96 ? -4.603 -11.965 0.304 1.00 98.50 96 LEU A O 1
ATOM 689 N N . SER A 1 97 ? -4.402 -12.212 -1.922 1.00 98.38 97 SER A N 1
ATOM 690 C CA . SER A 1 97 ? -3.939 -13.597 -1.842 1.00 98.38 97 SER A CA 1
ATOM 691 C C . SER A 1 97 ? -2.624 -13.797 -2.574 1.00 98.38 97 SER A C 1
ATOM 693 O O . SER A 1 97 ? -2.454 -13.315 -3.690 1.00 98.38 97 SER A O 1
ATOM 695 N N . ARG A 1 98 ? -1.724 -14.566 -1.961 1.00 98.50 98 ARG A N 1
ATOM 696 C CA . ARG A 1 98 ? -0.454 -15.003 -2.556 1.00 98.50 98 ARG A CA 1
ATOM 697 C C . ARG A 1 98 ? -0.658 -15.995 -3.701 1.00 98.50 98 ARG A C 1
ATOM 699 O O . ARG A 1 98 ? 0.227 -16.138 -4.537 1.00 98.50 98 ARG A O 1
ATOM 706 N N . GLY A 1 99 ? -1.808 -16.671 -3.734 1.00 98.31 99 GLY A N 1
ATOM 707 C CA . GLY A 1 99 ? -2.194 -17.576 -4.818 1.00 98.31 99 GLY A CA 1
ATOM 708 C C . GLY A 1 99 ? -2.801 -16.871 -6.035 1.00 98.31 99 GLY A C 1
ATOM 709 O O . GLY A 1 99 ? -2.973 -17.500 -7.075 1.00 98.31 99 GLY A O 1
ATOM 710 N N . ASP A 1 100 ? -3.131 -15.579 -5.939 1.00 98.19 100 ASP A N 1
ATOM 711 C CA . ASP A 1 100 ? -3.682 -14.817 -7.060 1.00 98.19 100 ASP A CA 1
ATOM 712 C C . ASP A 1 100 ? -2.555 -14.177 -7.871 1.00 98.19 100 ASP A C 1
ATOM 714 O O . ASP A 1 100 ? -1.979 -13.171 -7.463 1.00 98.19 100 ASP A O 1
ATOM 718 N N . ALA A 1 101 ? -2.276 -14.738 -9.047 1.00 98.12 101 ALA A N 1
ATOM 719 C CA . ALA A 1 101 ? -1.195 -14.304 -9.932 1.00 98.12 101 ALA A CA 1
ATOM 720 C C . ALA A 1 101 ? -1.271 -12.831 -10.382 1.00 98.12 101 ALA A C 1
ATOM 722 O O . ALA A 1 101 ? -0.301 -12.325 -10.933 1.00 98.12 101 ALA A O 1
ATOM 723 N N . LYS A 1 102 ? -2.402 -12.136 -10.195 1.00 98.31 102 LYS A N 1
ATOM 724 C CA . LYS A 1 102 ? -2.514 -10.705 -10.522 1.00 98.31 102 LYS A CA 1
ATOM 725 C C . LYS A 1 102 ? -2.017 -9.781 -9.410 1.00 98.31 102 LYS A C 1
ATOM 727 O O . LYS A 1 102 ? -1.993 -8.577 -9.638 1.00 98.31 102 LYS A O 1
ATOM 732 N N . VAL A 1 103 ? -1.792 -10.299 -8.204 1.00 98.62 103 VAL A N 1
ATOM 733 C CA . VAL A 1 103 ? -1.456 -9.510 -7.002 1.00 98.62 103 VAL A CA 1
ATOM 734 C C . VAL A 1 103 ? -0.507 -10.256 -6.056 1.00 98.62 103 VAL A C 1
ATOM 736 O O . VAL A 1 103 ? -0.426 -9.926 -4.869 1.00 98.62 103 VAL A O 1
ATOM 739 N N . ASN A 1 104 ? 0.138 -11.325 -6.524 1.00 98.62 104 ASN A N 1
ATOM 740 C CA . ASN A 1 104 ? 0.933 -12.192 -5.667 1.00 98.62 104 ASN A CA 1
ATOM 741 C C . ASN A 1 104 ? 2.238 -11.511 -5.244 1.00 98.62 104 ASN A C 1
ATOM 743 O O . ASN A 1 104 ? 2.675 -11.729 -4.113 1.00 98.62 104 ASN A O 1
ATOM 747 N N . GLU A 1 105 ? 2.848 -10.668 -6.080 1.00 98.75 105 GLU A N 1
ATOM 748 C CA . GLU A 1 105 ? 4.055 -9.925 -5.712 1.00 98.75 105 GLU A CA 1
ATOM 749 C C . GLU A 1 105 ? 3.750 -8.917 -4.597 1.00 98.75 105 GLU A C 1
ATOM 751 O O . GLU A 1 105 ? 4.425 -8.942 -3.560 1.00 98.75 105 GLU A O 1
ATOM 756 N N . SER A 1 106 ? 2.682 -8.120 -4.739 1.00 98.81 106 SER A N 1
ATOM 757 C CA . SER A 1 106 ? 2.190 -7.234 -3.675 1.00 98.81 106 SER A CA 1
ATOM 758 C C . SER A 1 106 ? 1.801 -8.008 -2.414 1.00 98.81 106 SER A C 1
ATOM 760 O O . SER A 1 106 ? 2.176 -7.623 -1.309 1.00 98.81 106 SER A O 1
ATOM 762 N N . ALA A 1 107 ? 1.077 -9.126 -2.537 1.00 98.81 107 ALA A N 1
ATOM 763 C CA . ALA A 1 107 ? 0.665 -9.922 -1.380 1.00 98.81 107 ALA A CA 1
ATOM 764 C C . ALA A 1 107 ? 1.871 -10.470 -0.597 1.00 98.81 107 ALA A C 1
ATOM 766 O O . ALA A 1 107 ? 1.900 -10.394 0.633 1.00 98.81 107 ALA A O 1
ATOM 767 N N . ASN A 1 108 ? 2.886 -10.983 -1.301 1.00 98.88 108 ASN A N 1
ATOM 768 C CA . ASN A 1 108 ? 4.127 -11.446 -0.683 1.00 98.88 108 ASN A CA 1
ATOM 769 C C . ASN A 1 108 ? 4.900 -10.286 -0.036 1.00 98.88 108 ASN A C 1
ATOM 771 O O . ASN A 1 108 ? 5.389 -10.431 1.083 1.00 98.88 108 ASN A O 1
ATOM 775 N N . HIS A 1 109 ? 4.978 -9.124 -0.692 1.00 98.81 109 HIS A N 1
ATOM 776 C CA . HIS A 1 109 ? 5.626 -7.945 -0.119 1.00 98.81 109 HIS A CA 1
ATOM 777 C C . HIS A 1 109 ? 4.950 -7.478 1.173 1.00 98.81 109 HIS A C 1
ATOM 779 O O . HIS A 1 109 ? 5.635 -7.256 2.173 1.00 98.81 109 HIS A O 1
ATOM 785 N N . ILE A 1 110 ? 3.620 -7.395 1.184 1.00 98.88 110 ILE A N 1
ATOM 786 C CA . ILE A 1 110 ? 2.856 -6.995 2.366 1.00 98.88 110 ILE A CA 1
ATOM 787 C C . ILE A 1 110 ? 3.054 -7.997 3.506 1.00 98.88 110 ILE A C 1
ATOM 789 O O . ILE A 1 110 ? 3.289 -7.573 4.635 1.00 98.88 110 ILE A O 1
ATOM 793 N N . LEU A 1 111 ? 3.015 -9.306 3.238 1.00 98.69 111 LEU A N 1
ATOM 794 C CA . LEU A 1 111 ? 3.250 -10.326 4.267 1.00 98.69 111 LEU A CA 1
ATOM 795 C C . LEU A 1 111 ? 4.657 -10.209 4.881 1.00 98.69 111 LEU A C 1
ATOM 797 O O . LEU A 1 111 ? 4.823 -10.239 6.106 1.00 98.69 111 LEU A O 1
ATOM 801 N N . ASP A 1 112 ? 5.675 -10.018 4.041 1.00 98.69 112 ASP A N 1
ATOM 802 C CA . ASP A 1 112 ? 7.048 -9.798 4.499 1.00 98.69 112 ASP A CA 1
ATOM 803 C C . ASP A 1 112 ? 7.165 -8.522 5.345 1.00 98.69 112 ASP A C 1
ATOM 805 O O . ASP A 1 112 ? 7.856 -8.506 6.363 1.00 98.69 112 ASP A O 1
ATOM 809 N N . ALA A 1 113 ? 6.492 -7.442 4.947 1.00 98.50 113 ALA A N 1
ATOM 810 C CA . ALA A 1 113 ? 6.506 -6.183 5.679 1.00 98.50 113 ALA A CA 1
ATOM 811 C C . ALA A 1 113 ? 5.767 -6.297 7.024 1.00 98.50 113 ALA A C 1
ATOM 813 O O . ALA A 1 113 ? 6.286 -5.857 8.049 1.00 98.50 113 ALA A O 1
ATOM 814 N N . GLN A 1 114 ? 4.596 -6.941 7.050 1.00 98.56 114 GLN A N 1
ATOM 815 C CA . GLN A 1 114 ? 3.815 -7.177 8.269 1.00 98.56 114 GLN A CA 1
ATOM 816 C C . GLN A 1 114 ? 4.587 -8.003 9.301 1.00 98.56 114 GLN A C 1
ATOM 818 O O . GLN A 1 114 ? 4.492 -7.724 10.494 1.00 98.56 114 GLN A O 1
ATOM 823 N N . SER A 1 115 ? 5.374 -8.988 8.865 1.00 98.06 115 SER A N 1
ATOM 824 C CA . SER A 1 115 ? 6.178 -9.822 9.769 1.00 98.06 115 SER A CA 1
ATOM 825 C C . SER A 1 115 ? 7.427 -9.116 10.310 1.00 98.06 115 SER A C 1
ATOM 827 O O . SER A 1 115 ? 7.824 -9.379 11.443 1.00 98.06 115 SER A O 1
ATOM 829 N N . LYS A 1 116 ? 8.035 -8.203 9.539 1.00 98.06 116 LYS A N 1
ATOM 830 C CA . LYS A 1 116 ? 9.311 -7.549 9.893 1.00 98.06 116 LYS A CA 1
ATOM 831 C C . LYS A 1 116 ? 9.155 -6.203 10.597 1.00 98.06 116 LYS A C 1
ATOM 833 O O . LYS A 1 116 ? 10.021 -5.823 11.381 1.00 98.06 116 LYS A O 1
ATOM 838 N N . ILE A 1 117 ? 8.093 -5.452 10.306 1.00 97.75 117 ILE A N 1
ATOM 839 C CA . ILE A 1 117 ? 7.890 -4.116 10.876 1.00 97.75 117 ILE A CA 1
ATOM 840 C C . ILE A 1 117 ? 7.293 -4.248 12.280 1.00 97.75 117 ILE A C 1
ATOM 842 O O . ILE A 1 117 ? 6.237 -4.854 12.470 1.00 97.75 117 ILE A O 1
ATOM 846 N N . ALA A 1 118 ? 7.954 -3.632 13.263 1.00 97.12 118 ALA A N 1
ATOM 847 C CA . ALA A 1 118 ? 7.491 -3.607 14.647 1.00 97.12 118 ALA A CA 1
ATOM 848 C C . ALA A 1 118 ? 6.055 -3.065 14.757 1.00 97.12 118 ALA A C 1
ATOM 850 O O . ALA A 1 118 ? 5.699 -2.061 14.137 1.00 97.12 118 ALA A O 1
ATOM 851 N N . GLY A 1 119 ? 5.228 -3.738 15.559 1.00 96.56 119 GLY A N 1
ATOM 852 C CA . GLY A 1 119 ? 3.805 -3.420 15.705 1.00 96.56 119 GLY A CA 1
ATOM 853 C C . GLY A 1 119 ? 2.911 -3.984 14.596 1.00 96.56 119 GLY A C 1
ATOM 854 O O . GLY A 1 119 ? 1.698 -3.800 14.672 1.00 96.56 119 GLY A O 1
ATOM 855 N N . HIS A 1 120 ? 3.481 -4.676 13.602 1.00 97.38 120 HIS A N 1
ATOM 856 C CA . HIS A 1 120 ? 2.770 -5.418 12.556 1.00 97.38 120 HIS A CA 1
ATOM 857 C C . HIS A 1 120 ? 1.621 -4.606 11.922 1.00 97.38 120 HIS A C 1
ATOM 859 O O . HIS A 1 120 ? 0.443 -4.976 12.041 1.00 97.38 120 HIS A O 1
ATOM 865 N N . PRO A 1 121 ? 1.933 -3.455 11.294 1.00 98.19 121 PRO A N 1
ATOM 866 C CA . PRO A 1 121 ? 0.928 -2.538 10.768 1.00 98.19 121 PRO A CA 1
ATOM 867 C C . PRO A 1 121 ? 0.049 -3.222 9.716 1.00 98.19 121 PRO A C 1
ATOM 869 O O . PRO A 1 121 ? 0.528 -3.941 8.843 1.00 98.19 121 PRO A O 1
ATOM 872 N N . GLY A 1 122 ? -1.256 -3.007 9.809 1.00 97.94 122 GLY A N 1
ATOM 873 C CA . GLY A 1 122 ? -2.317 -3.679 9.064 1.00 97.94 122 GLY A CA 1
ATOM 874 C C . GLY A 1 122 ? -2.631 -5.113 9.501 1.00 97.94 122 GLY A C 1
ATOM 875 O O . GLY A 1 122 ? -3.718 -5.572 9.176 1.00 97.94 122 GLY A O 1
ATOM 876 N N . ALA A 1 123 ? -1.767 -5.800 10.257 1.00 97.62 123 ALA A N 1
ATOM 877 C CA . ALA A 1 123 ? -2.039 -7.149 10.762 1.00 97.62 123 ALA A CA 1
ATOM 878 C C . ALA A 1 123 ? -2.639 -7.115 12.177 1.00 97.62 123 ALA A C 1
ATOM 880 O O . ALA A 1 123 ? -3.821 -7.404 12.348 1.00 97.62 123 ALA A O 1
ATOM 881 N N . SER A 1 124 ? -1.858 -6.716 13.190 1.00 97.00 124 SER A N 1
ATOM 882 C CA . SER A 1 124 ? -2.345 -6.575 14.576 1.00 97.00 124 SER A CA 1
ATOM 883 C C . SER A 1 124 ? -2.679 -5.129 14.942 1.00 97.00 124 SER A C 1
ATOM 885 O O . SER A 1 124 ? -3.578 -4.885 15.746 1.00 97.00 124 SER A O 1
ATOM 887 N N . THR A 1 125 ? -2.005 -4.163 14.315 1.00 97.81 125 THR A N 1
ATOM 888 C CA . THR A 1 125 ? -2.277 -2.727 14.481 1.00 97.81 125 THR A CA 1
ATOM 889 C C . THR A 1 125 ? -2.957 -2.203 13.221 1.00 97.81 125 THR A C 1
ATOM 891 O O . THR A 1 125 ? -2.416 -2.424 12.143 1.00 97.81 125 THR A O 1
ATOM 894 N N . PRO A 1 126 ? -4.117 -1.528 13.285 1.00 98.31 126 PRO A N 1
ATOM 895 C CA . PRO A 1 126 ? -4.812 -1.092 12.079 1.00 98.31 126 PRO A CA 1
ATOM 896 C C . PRO A 1 126 ? -4.033 -0.004 11.337 1.00 98.31 126 PRO A C 1
ATOM 898 O O . PRO A 1 126 ? -3.282 0.766 11.935 1.00 98.31 126 PRO A O 1
ATOM 901 N N . LEU A 1 127 ? -4.270 0.084 10.032 1.00 98.75 127 LEU A N 1
ATOM 902 C CA . LEU A 1 127 ? -3.920 1.257 9.239 1.00 98.75 127 LEU A CA 1
ATOM 903 C C . LEU A 1 127 ? -5.055 2.278 9.302 1.00 98.75 127 LEU A C 1
ATOM 905 O O . LEU A 1 127 ? -6.215 1.899 9.455 1.00 98.75 127 LEU A O 1
ATOM 909 N N . HIS A 1 128 ? -4.743 3.558 9.111 1.00 98.62 128 HIS A N 1
ATOM 910 C CA . HIS A 1 128 ? -5.752 4.618 9.055 1.00 98.62 128 HIS A CA 1
ATOM 911 C C . HIS A 1 128 ? -5.723 5.331 7.713 1.00 98.62 128 HIS A C 1
ATOM 913 O O . HIS A 1 128 ? -4.694 5.896 7.343 1.00 98.62 128 HIS A O 1
ATOM 919 N N . ARG A 1 129 ? -6.844 5.350 6.985 1.00 98.56 129 ARG A N 1
ATOM 920 C CA . ARG A 1 129 ? -6.888 5.915 5.626 1.00 98.56 129 ARG A CA 1
ATOM 921 C C . ARG A 1 129 ? -6.563 7.411 5.633 1.00 98.56 129 ARG A C 1
ATOM 923 O O . ARG A 1 129 ? -7.064 8.165 6.464 1.00 98.56 129 ARG A O 1
ATOM 930 N N . ILE A 1 130 ? -5.794 7.849 4.642 1.00 98.62 130 ILE A N 1
ATOM 931 C CA . ILE A 1 130 ? -5.612 9.258 4.279 1.00 98.62 130 ILE A CA 1
ATOM 932 C C . ILE A 1 130 ? -6.244 9.503 2.906 1.00 98.62 130 ILE A C 1
ATOM 934 O O . ILE A 1 130 ? -6.128 8.671 2.006 1.00 98.62 130 ILE A O 1
ATOM 938 N N . THR A 1 131 ? -6.895 10.655 2.726 1.00 98.38 131 THR A N 1
ATOM 939 C CA . THR A 1 131 ? -7.404 11.112 1.415 1.00 98.38 131 THR A CA 1
ATOM 940 C C . THR A 1 131 ? -6.707 12.358 0.872 1.00 98.38 131 THR A C 1
ATOM 942 O O . THR A 1 131 ? -6.876 12.677 -0.301 1.00 98.38 131 THR A O 1
ATOM 945 N N . ASN A 1 132 ? -5.914 13.065 1.683 1.00 98.44 132 ASN A N 1
ATOM 946 C CA . ASN A 1 132 ? -5.185 14.250 1.235 1.00 98.44 132 ASN A CA 1
ATOM 947 C C . ASN A 1 132 ? -4.079 13.874 0.233 1.00 98.44 132 ASN A C 1
ATOM 949 O O . ASN A 1 132 ? -3.070 13.275 0.604 1.00 98.44 132 ASN A O 1
ATOM 953 N N . GLU A 1 133 ? -4.241 14.268 -1.028 1.00 98.44 133 GLU A N 1
ATOM 954 C CA . GLU A 1 133 ? -3.330 13.892 -2.117 1.00 98.44 133 GLU A CA 1
ATOM 955 C C . GLU A 1 133 ? -1.894 14.386 -1.918 1.00 98.44 133 GLU A C 1
ATOM 957 O O . GLU A 1 133 ? -0.949 13.675 -2.266 1.00 98.44 133 GLU A O 1
ATOM 962 N N . LYS A 1 134 ? -1.705 15.567 -1.314 1.00 98.62 134 LYS A N 1
ATOM 963 C CA . LYS A 1 134 ? -0.365 16.106 -1.039 1.00 98.62 134 LYS A CA 1
ATOM 964 C C . LYS A 1 134 ? 0.370 15.223 -0.035 1.00 98.62 134 LYS A C 1
ATOM 966 O O . LYS A 1 134 ? 1.531 14.890 -0.258 1.00 98.62 134 LYS A O 1
ATOM 971 N N . THR A 1 135 ? -0.313 14.797 1.027 1.00 98.56 135 THR A N 1
ATOM 972 C CA . THR A 1 135 ? 0.246 13.864 2.014 1.00 98.56 135 THR A CA 1
ATOM 973 C C . THR A 1 135 ? 0.552 12.509 1.38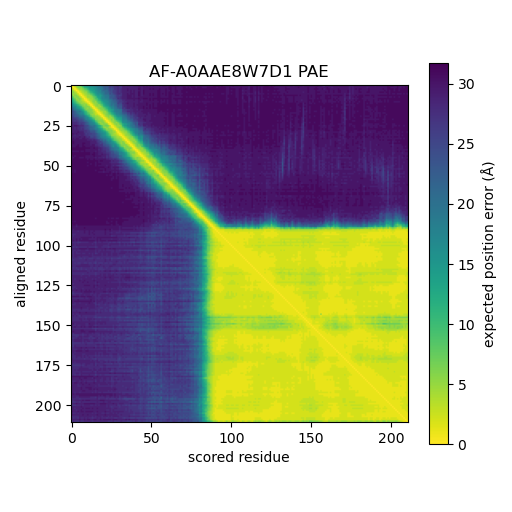5 1.00 98.56 135 THR A C 1
ATOM 975 O O . THR A 1 135 ? 1.648 11.990 1.568 1.00 98.56 135 THR A O 1
ATOM 978 N N . ILE A 1 136 ? -0.359 11.965 0.574 1.00 98.81 136 ILE A N 1
ATOM 979 C CA . ILE A 1 136 ? -0.140 10.683 -0.112 1.00 98.81 136 ILE A CA 1
ATOM 980 C C . ILE A 1 136 ? 1.076 10.771 -1.044 1.00 98.81 136 ILE A C 1
ATOM 982 O O . ILE A 1 136 ? 1.933 9.891 -1.034 1.00 98.81 136 ILE A O 1
ATOM 986 N N . SER A 1 137 ? 1.199 11.845 -1.828 1.00 98.69 137 SER A N 1
ATOM 987 C CA . SER A 1 137 ? 2.357 12.050 -2.704 1.00 98.69 137 SER A CA 1
ATOM 988 C C . SER A 1 137 ? 3.660 12.203 -1.917 1.00 98.69 137 SER A C 1
ATOM 990 O O . SER A 1 137 ? 4.697 11.718 -2.371 1.00 98.69 137 SER A O 1
ATOM 992 N N . ALA A 1 138 ? 3.627 12.864 -0.757 1.00 98.69 138 ALA A N 1
ATOM 993 C CA . ALA A 1 138 ? 4.783 12.967 0.127 1.00 98.69 138 ALA A CA 1
ATOM 994 C C . ALA A 1 138 ? 5.187 11.590 0.675 1.00 98.69 138 ALA A C 1
ATOM 996 O O . ALA A 1 138 ? 6.368 11.249 0.624 1.00 98.69 138 ALA A O 1
ATOM 997 N N . ASN A 1 139 ? 4.217 10.769 1.093 1.00 98.75 139 ASN A N 1
ATOM 998 C CA . ASN A 1 139 ? 4.454 9.402 1.556 1.00 98.75 139 ASN A CA 1
ATOM 999 C C . ASN A 1 139 ? 5.091 8.534 0.459 1.00 98.75 139 ASN A C 1
ATOM 1001 O O . ASN A 1 139 ? 6.112 7.893 0.708 1.00 98.75 139 ASN A O 1
ATOM 1005 N N . ARG A 1 140 ? 4.559 8.575 -0.773 1.00 98.56 140 ARG A N 1
ATOM 1006 C CA . ARG A 1 140 ? 5.158 7.875 -1.927 1.00 98.56 140 ARG A CA 1
ATOM 1007 C C . ARG A 1 140 ? 6.590 8.317 -2.174 1.00 98.56 140 ARG A C 1
ATOM 1009 O O . ARG A 1 140 ? 7.480 7.490 -2.327 1.00 98.56 140 ARG A O 1
ATOM 1016 N N . LYS A 1 141 ? 6.835 9.630 -2.187 1.00 98.50 141 LYS A N 1
ATOM 1017 C CA . LYS A 1 141 ? 8.178 10.175 -2.406 1.00 98.50 141 LYS A CA 1
ATOM 1018 C C . LYS A 1 141 ? 9.151 9.745 -1.307 1.00 98.50 141 LYS A C 1
ATOM 1020 O O . LYS A 1 141 ? 10.303 9.458 -1.615 1.00 98.50 141 LYS A O 1
ATOM 1025 N N . ALA A 1 142 ? 8.708 9.697 -0.053 1.00 98.44 142 ALA A N 1
ATOM 1026 C CA . ALA A 1 142 ? 9.541 9.269 1.063 1.00 98.44 142 ALA A CA 1
ATOM 1027 C C . ALA A 1 142 ? 9.945 7.792 0.947 1.00 98.44 142 ALA A C 1
ATOM 1029 O O . ALA A 1 142 ? 11.117 7.479 1.141 1.00 98.44 142 ALA A O 1
ATOM 1030 N N . MET A 1 143 ? 9.005 6.912 0.585 1.00 98.31 143 MET A N 1
ATOM 1031 C CA . MET A 1 143 ? 9.261 5.472 0.452 1.00 98.31 143 MET A CA 1
ATOM 1032 C C . MET A 1 143 ? 10.021 5.122 -0.827 1.00 98.31 143 MET A C 1
ATOM 1034 O O . MET A 1 143 ? 11.026 4.421 -0.780 1.00 98.31 143 MET A O 1
ATOM 1038 N N . CYS A 1 144 ? 9.561 5.635 -1.966 1.00 97.69 144 CYS A N 1
ATOM 1039 C CA . CYS A 1 144 ? 9.996 5.192 -3.288 1.00 97.69 144 CYS A CA 1
ATOM 1040 C C . CYS A 1 144 ? 10.939 6.167 -3.999 1.00 97.69 144 CYS A C 1
ATOM 1042 O O . CYS A 1 144 ? 11.570 5.795 -4.982 1.00 97.69 144 CYS A O 1
ATOM 1044 N N . GLY A 1 145 ? 11.091 7.407 -3.523 1.00 95.69 145 GLY A N 1
ATOM 1045 C CA . GLY A 1 145 ? 11.842 8.447 -4.239 1.00 95.69 145 GLY A CA 1
ATOM 1046 C C . GLY A 1 145 ? 13.347 8.195 -4.377 1.00 95.69 145 GLY A C 1
ATOM 1047 O O . GLY A 1 145 ? 13.994 8.864 -5.177 1.00 95.69 145 GLY A O 1
ATOM 1048 N N . LYS A 1 146 ? 13.908 7.257 -3.604 1.00 93.56 146 LYS A N 1
ATOM 1049 C CA . LYS A 1 146 ? 15.320 6.838 -3.678 1.00 93.56 146 LYS A CA 1
ATOM 1050 C C . LYS A 1 146 ? 15.493 5.366 -4.064 1.00 93.56 146 LYS A C 1
ATOM 1052 O O . LYS A 1 146 ? 16.620 4.882 -4.097 1.00 93.56 146 LYS A O 1
ATOM 1057 N N . VAL A 1 147 ? 14.400 4.647 -4.319 1.00 95.38 147 VAL A N 1
ATOM 1058 C CA . VAL A 1 147 ? 14.457 3.233 -4.696 1.00 95.38 147 VAL A CA 1
ATOM 1059 C C . VAL A 1 147 ? 14.840 3.155 -6.169 1.00 95.38 147 VAL A C 1
ATOM 1061 O O . VAL A 1 147 ? 14.203 3.777 -7.018 1.00 95.38 147 VAL A O 1
ATOM 1064 N N . HIS A 1 148 ? 15.900 2.411 -6.479 1.00 96.31 148 HIS A N 1
ATOM 1065 C CA . HIS A 1 148 ? 16.311 2.196 -7.860 1.00 96.31 148 HIS A CA 1
ATOM 1066 C C . HIS A 1 148 ? 15.285 1.313 -8.578 1.00 96.31 148 HIS A C 1
ATOM 1068 O O . HIS A 1 148 ? 15.062 0.174 -8.173 1.00 96.31 148 HIS A O 1
ATOM 1074 N N . ASN A 1 149 ? 14.681 1.837 -9.644 1.00 96.25 149 ASN A N 1
ATOM 1075 C CA . ASN A 1 149 ? 13.808 1.085 -10.536 1.00 96.25 149 ASN A CA 1
ATOM 1076 C C . ASN A 1 149 ? 14.541 0.848 -11.870 1.00 96.25 149 ASN A C 1
ATOM 1078 O O . ASN A 1 149 ? 14.827 1.829 -12.564 1.00 96.25 149 ASN A O 1
ATOM 1082 N N . PRO A 1 150 ? 14.849 -0.411 -12.229 1.00 93.69 150 PRO A N 1
ATOM 1083 C CA . PRO A 1 150 ? 15.626 -0.725 -13.426 1.00 93.69 150 PRO A CA 1
ATOM 1084 C C . PRO A 1 150 ? 14.859 -0.468 -14.731 1.00 93.69 150 PRO A C 1
ATOM 1086 O O . PRO A 1 150 ? 15.479 -0.189 -15.754 1.00 93.69 150 PRO A O 1
ATOM 1089 N N . ASP A 1 151 ? 13.524 -0.552 -14.715 1.00 96.81 151 ASP A N 1
ATOM 1090 C CA . ASP A 1 151 ? 12.675 -0.273 -15.877 1.00 96.81 151 ASP A CA 1
ATOM 1091 C C . ASP A 1 151 ? 11.292 0.233 -15.417 1.00 96.81 151 ASP A C 1
ATOM 1093 O O . ASP A 1 151 ? 10.387 -0.569 -15.162 1.00 96.81 151 ASP A O 1
ATOM 1097 N N . PRO A 1 152 ? 11.088 1.564 -15.360 1.00 93.69 152 PRO A N 1
ATOM 1098 C CA . PRO A 1 152 ? 9.825 2.171 -14.934 1.00 93.69 152 PRO A CA 1
ATOM 1099 C C . PRO A 1 152 ? 8.607 1.832 -15.804 1.00 93.69 152 PRO A C 1
ATOM 1101 O O . PRO A 1 152 ? 7.481 2.166 -15.440 1.00 93.69 152 PRO A O 1
ATOM 1104 N N . LYS A 1 153 ? 8.796 1.215 -16.980 1.00 95.19 153 LYS A N 1
ATOM 1105 C CA . LYS A 1 153 ? 7.675 0.752 -17.811 1.00 95.19 153 LYS A CA 1
ATOM 1106 C C . LYS A 1 153 ? 7.178 -0.625 -17.381 1.00 95.19 153 LYS A C 1
ATOM 1108 O O . LYS A 1 153 ? 6.003 -0.924 -17.589 1.00 95.19 153 LYS A O 1
ATOM 1113 N N . LYS A 1 154 ? 8.057 -1.455 -16.814 1.00 97.75 154 LYS A N 1
ATOM 1114 C CA . LYS A 1 154 ? 7.767 -2.849 -16.440 1.00 97.75 154 LYS A CA 1
ATOM 1115 C C . LYS A 1 154 ? 7.570 -3.043 -14.949 1.00 97.75 154 LYS A C 1
ATOM 1117 O O . LYS A 1 154 ? 6.846 -3.958 -14.564 1.00 97.75 154 LYS A O 1
ATOM 1122 N N . TYR A 1 155 ? 8.181 -2.193 -14.134 1.00 98.38 155 TYR A N 1
ATOM 1123 C CA . TYR A 1 155 ? 8.148 -2.310 -12.688 1.00 98.38 155 TYR A CA 1
ATOM 1124 C C . TYR A 1 155 ? 7.685 -1.019 -12.037 1.00 98.38 155 TYR A C 1
ATOM 1126 O O . TYR A 1 155 ? 7.993 0.076 -12.508 1.00 98.38 155 TYR A O 1
ATOM 1134 N N . ASP A 1 156 ? 7.010 -1.167 -10.907 1.00 98.31 156 ASP A N 1
ATOM 1135 C CA . ASP A 1 156 ? 6.663 -0.069 -10.020 1.00 98.31 156 ASP A CA 1
ATOM 1136 C C . ASP A 1 156 ? 7.288 -0.328 -8.638 1.00 98.31 156 ASP A C 1
ATOM 1138 O O . ASP A 1 156 ? 7.603 -1.461 -8.270 1.00 98.31 156 ASP A O 1
ATOM 1142 N N . CYS A 1 157 ? 7.478 0.739 -7.865 1.00 98.38 157 CYS A N 1
ATOM 1143 C CA . CYS A 1 157 ? 7.788 0.620 -6.446 1.00 98.38 157 CYS A CA 1
ATOM 1144 C C . CYS A 1 157 ? 6.476 0.407 -5.686 1.00 98.38 157 CYS A C 1
ATOM 1146 O O . CYS A 1 157 ? 5.577 1.240 -5.780 1.00 98.38 157 CYS A O 1
ATOM 1148 N N . ASP A 1 158 ? 6.359 -0.721 -4.996 1.00 98.56 158 ASP A N 1
ATOM 1149 C CA . ASP A 1 158 ? 5.294 -0.994 -4.037 1.00 98.56 158 ASP A CA 1
ATOM 1150 C C . ASP A 1 158 ? 5.768 -0.593 -2.641 1.00 98.56 158 ASP A C 1
ATOM 1152 O O . ASP A 1 158 ? 6.911 -0.871 -2.262 1.00 98.56 158 ASP A O 1
ATOM 1156 N N . GLU A 1 159 ? 4.900 0.061 -1.874 1.00 98.62 159 GLU A N 1
ATOM 1157 C CA . GLU A 1 159 ? 5.213 0.586 -0.549 1.00 98.62 159 GLU A CA 1
ATOM 1158 C C . GLU A 1 159 ? 4.237 0.083 0.516 1.00 98.62 159 GLU A C 1
ATOM 1160 O O . GLU A 1 159 ? 3.015 0.145 0.364 1.00 98.62 159 GLU A O 1
ATOM 1165 N N . TYR A 1 160 ? 4.788 -0.368 1.645 1.00 98.75 160 TYR A N 1
ATOM 1166 C CA . TYR A 1 160 ? 4.004 -0.778 2.801 1.00 98.75 160 TYR A CA 1
ATOM 1167 C C . TYR A 1 160 ? 4.597 -0.243 4.119 1.00 98.75 160 TYR A C 1
ATOM 1169 O O . TYR A 1 160 ? 5.787 -0.432 4.357 1.00 98.75 160 TYR A O 1
ATOM 1177 N N . PRO A 1 161 ? 3.812 0.377 5.023 1.00 98.69 161 PRO A N 1
ATOM 1178 C CA . PRO A 1 161 ? 2.383 0.664 4.892 1.00 98.69 161 PRO A CA 1
ATOM 1179 C C . PRO A 1 161 ? 2.053 1.593 3.717 1.00 98.69 161 PRO A C 1
ATOM 1181 O O . PRO A 1 161 ? 2.882 2.406 3.305 1.00 98.69 161 PRO A O 1
ATOM 1184 N N . PHE A 1 162 ? 0.842 1.445 3.172 1.00 98.81 162 PHE A N 1
ATOM 1185 C CA . PHE A 1 162 ? 0.423 2.129 1.948 1.00 98.81 162 PHE A CA 1
ATOM 1186 C C . PHE A 1 162 ? 0.578 3.650 2.049 1.00 98.81 162 PHE A C 1
ATOM 1188 O O . PHE A 1 162 ? 0.258 4.250 3.073 1.00 98.81 162 PHE A O 1
ATOM 1195 N N . ALA A 1 163 ? 0.932 4.323 0.950 1.00 98.75 163 ALA A N 1
ATOM 1196 C CA . ALA A 1 163 ? 1.006 5.787 0.950 1.00 98.75 163 ALA A CA 1
ATOM 1197 C C . ALA A 1 163 ? -0.321 6.475 1.324 1.00 98.75 163 ALA A C 1
ATOM 1199 O O . ALA A 1 163 ? -0.316 7.592 1.842 1.00 98.75 163 ALA A O 1
ATOM 1200 N N . ALA A 1 164 ? -1.450 5.802 1.084 1.00 98.62 164 ALA A N 1
ATOM 1201 C CA . ALA A 1 164 ? -2.788 6.234 1.481 1.00 98.62 164 ALA A CA 1
ATOM 1202 C C . ALA A 1 164 ? -3.167 5.861 2.930 1.00 98.62 164 ALA A C 1
ATOM 1204 O O . ALA A 1 164 ? -4.358 5.786 3.245 1.00 98.62 164 ALA A O 1
ATOM 1205 N N . SER A 1 165 ? -2.190 5.643 3.816 1.00 98.75 165 SER A N 1
ATOM 1206 C CA . SER A 1 165 ? -2.401 5.504 5.258 1.00 98.75 165 SER A CA 1
ATOM 1207 C C . SER A 1 165 ? -1.551 6.472 6.088 1.00 98.75 165 SER A C 1
ATOM 1209 O O . SER A 1 165 ? -0.553 7.013 5.608 1.00 98.75 165 SER A O 1
ATOM 1211 N N . LYS A 1 166 ? -1.946 6.698 7.350 1.00 98.62 166 LYS A N 1
ATOM 1212 C CA . LYS A 1 166 ? -1.183 7.506 8.322 1.00 98.62 166 LYS A CA 1
ATOM 1213 C C . LYS A 1 166 ? 0.152 6.876 8.701 1.00 98.62 166 LYS A C 1
ATOM 1215 O O . LYS A 1 166 ? 1.081 7.587 9.060 1.00 98.62 166 LYS A O 1
ATOM 1220 N N . GLU A 1 167 ? 0.232 5.557 8.629 1.00 98.56 167 GLU A N 1
ATOM 1221 C CA . GLU A 1 167 ? 1.409 4.765 8.969 1.00 98.56 167 GLU A CA 1
ATOM 1222 C C . GLU A 1 167 ? 2.411 4.677 7.804 1.00 98.56 167 GLU A C 1
ATOM 1224 O O . GLU A 1 167 ? 3.542 4.238 8.003 1.00 98.56 167 GLU A O 1
ATOM 1229 N N . GLY A 1 168 ? 2.004 5.073 6.592 1.00 98.31 168 GLY A N 1
ATOM 1230 C CA . GLY A 1 168 ? 2.858 5.084 5.408 1.00 98.31 168 GLY A CA 1
ATOM 1231 C C . GLY A 1 168 ?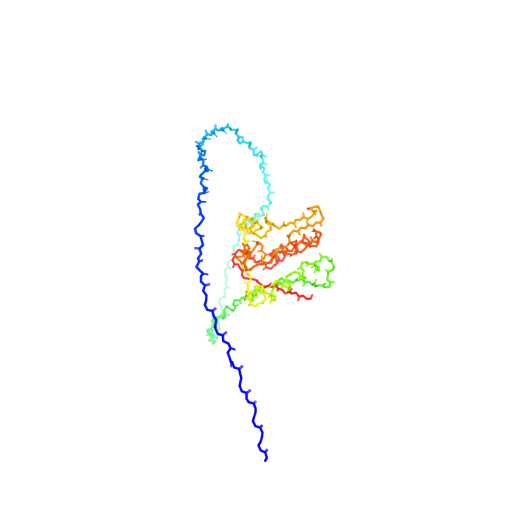 3.863 6.238 5.398 1.00 98.31 168 GLY A C 1
ATOM 1232 O O . GLY A 1 168 ? 3.790 7.173 6.193 1.00 98.31 168 GLY A O 1
ATOM 1233 N N . GLY A 1 169 ? 4.813 6.194 4.461 1.00 97.88 169 GLY A N 1
ATOM 1234 C CA . GLY A 1 169 ? 5.753 7.302 4.243 1.00 97.88 169 GLY A CA 1
ATOM 1235 C C . GLY A 1 169 ? 6.956 7.355 5.187 1.00 97.88 169 GLY A C 1
ATOM 1236 O O . GLY A 1 169 ? 7.698 8.334 5.154 1.00 97.88 169 GLY A O 1
ATOM 1237 N N . ASN A 1 170 ? 7.177 6.332 6.018 1.00 97.25 170 ASN A N 1
ATOM 1238 C CA . ASN A 1 170 ? 8.321 6.262 6.926 1.00 97.25 170 ASN A CA 1
ATOM 1239 C C . ASN A 1 170 ? 9.281 5.120 6.541 1.00 97.25 170 ASN A C 1
ATOM 1241 O O . ASN A 1 170 ? 9.021 3.979 6.916 1.00 97.25 170 ASN A O 1
ATOM 1245 N N . PRO A 1 171 ? 10.425 5.404 5.889 1.00 95.81 171 PRO A N 1
ATOM 1246 C CA . PRO A 1 171 ? 11.386 4.372 5.488 1.00 95.81 171 PRO A CA 1
ATOM 1247 C C . PRO A 1 171 ? 11.992 3.566 6.645 1.00 95.81 171 PRO A C 1
ATOM 1249 O O . PRO A 1 171 ? 12.410 2.435 6.440 1.00 95.81 171 PRO A O 1
ATOM 1252 N N . ALA A 1 172 ? 12.033 4.116 7.864 1.00 95.88 172 ALA A N 1
ATOM 1253 C CA . ALA A 1 172 ? 12.531 3.397 9.041 1.00 95.88 172 ALA A CA 1
ATOM 1254 C C . ALA A 1 172 ? 11.491 2.433 9.642 1.00 95.88 172 ALA A C 1
ATOM 1256 O O . ALA A 1 172 ? 11.830 1.589 10.466 1.00 95.88 172 ALA A O 1
ATOM 1257 N N . ARG A 1 173 ? 10.213 2.577 9.268 1.00 96.31 173 ARG A N 1
ATOM 1258 C CA . ARG A 1 173 ? 9.081 1.762 9.746 1.00 96.31 173 ARG A CA 1
ATOM 1259 C C . ARG A 1 173 ? 8.212 1.263 8.591 1.00 96.31 173 ARG A C 1
ATOM 1261 O O . ARG A 1 173 ? 7.012 1.059 8.748 1.00 96.31 173 ARG A O 1
ATOM 1268 N N . GLY A 1 174 ? 8.824 1.104 7.429 1.00 97.62 174 GLY A N 1
ATOM 1269 C CA . GLY A 1 174 ? 8.168 0.736 6.191 1.00 97.62 174 GLY A CA 1
ATOM 1270 C C . GLY A 1 174 ? 9.083 -0.133 5.345 1.00 97.62 174 GLY A C 1
ATOM 1271 O O . GLY A 1 174 ? 10.273 -0.273 5.614 1.00 97.62 174 GLY A O 1
ATOM 1272 N N . SER A 1 175 ? 8.509 -0.717 4.310 1.00 98.50 175 SER A N 1
ATOM 1273 C CA . SER A 1 175 ? 9.195 -1.501 3.302 1.00 98.50 175 SER A CA 1
ATOM 1274 C C . SER A 1 175 ? 8.798 -0.982 1.928 1.00 98.50 175 SER A C 1
ATOM 1276 O O . SER A 1 175 ? 7.655 -0.576 1.709 1.00 98.50 175 SER A O 1
ATOM 1278 N N . ALA A 1 176 ? 9.768 -0.948 1.025 1.00 98.44 176 ALA A N 1
ATOM 1279 C CA . ALA A 1 176 ? 9.553 -0.652 -0.377 1.00 98.44 176 ALA A CA 1
ATOM 1280 C C . ALA A 1 176 ? 10.182 -1.775 -1.202 1.00 98.44 176 ALA A C 1
ATOM 1282 O O . ALA A 1 176 ? 11.294 -2.220 -0.897 1.00 98.44 176 ALA A O 1
ATOM 1283 N N . ARG A 1 177 ? 9.48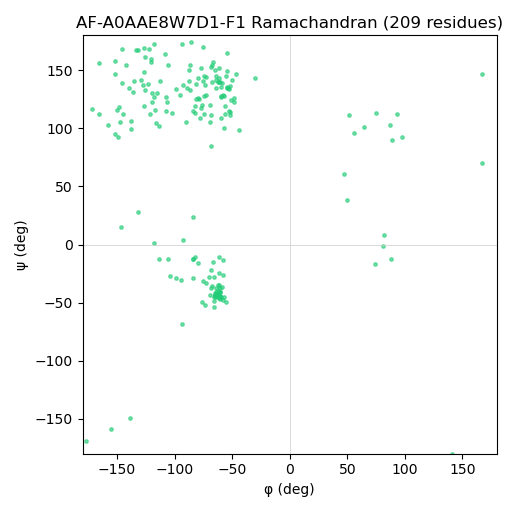3 -2.231 -2.240 1.00 98.31 177 ARG A N 1
ATOM 1284 C CA . ARG A 1 177 ? 9.937 -3.310 -3.120 1.00 98.31 177 ARG A CA 1
ATOM 1285 C C . ARG A 1 177 ? 9.602 -2.978 -4.563 1.00 98.31 177 ARG A C 1
ATOM 1287 O O . ARG A 1 177 ? 8.492 -2.559 -4.860 1.00 98.31 177 ARG A O 1
ATOM 1294 N N . ILE A 1 178 ? 10.557 -3.192 -5.461 1.00 98.50 178 ILE A N 1
ATOM 1295 C CA . ILE A 1 178 ? 10.286 -3.158 -6.898 1.00 98.50 178 ILE A CA 1
ATOM 1296 C C . ILE A 1 178 ? 9.585 -4.462 -7.277 1.00 98.50 178 ILE A C 1
ATOM 1298 O O . ILE A 1 178 ? 10.146 -5.537 -7.068 1.00 98.50 178 ILE A O 1
ATOM 1302 N N . ILE A 1 179 ? 8.373 -4.350 -7.811 1.00 98.44 179 ILE A N 1
ATOM 1303 C CA . ILE A 1 179 ? 7.550 -5.472 -8.281 1.00 98.44 179 ILE A CA 1
ATOM 1304 C C . ILE A 1 179 ? 7.009 -5.162 -9.675 1.00 98.44 179 ILE A C 1
ATOM 1306 O O . ILE A 1 179 ? 7.114 -4.021 -10.145 1.00 98.44 179 ILE A O 1
ATOM 1310 N N . SER A 1 180 ? 6.448 -6.151 -10.371 1.00 98.56 180 SER A N 1
ATOM 1311 C CA . SER A 1 180 ? 5.876 -5.892 -11.693 1.00 98.56 180 SER A CA 1
ATOM 1312 C C . SER A 1 180 ? 4.774 -4.826 -11.638 1.00 98.56 180 SER A C 1
ATOM 1314 O O . SER A 1 180 ? 3.927 -4.779 -10.744 1.00 98.56 180 SER A O 1
ATOM 1316 N N . ALA A 1 181 ? 4.779 -3.937 -12.630 1.00 98.38 181 ALA A N 1
ATOM 1317 C CA . ALA A 1 181 ? 3.837 -2.829 -12.708 1.00 98.38 181 ALA A CA 1
ATOM 1318 C C . ALA A 1 181 ? 2.382 -3.318 -12.820 1.00 98.38 181 ALA A C 1
ATOM 1320 O O . ALA A 1 181 ? 1.464 -2.705 -12.278 1.00 98.38 181 ALA A O 1
ATOM 1321 N N . GLY A 1 182 ? 2.159 -4.438 -13.514 1.00 98.62 182 GLY A N 1
ATOM 1322 C CA . GLY A 1 182 ? 0.837 -5.055 -13.630 1.00 98.62 182 GLY A CA 1
ATOM 1323 C C . GLY A 1 182 ? 0.279 -5.519 -12.283 1.00 98.62 182 GLY A C 1
ATOM 1324 O O . GLY A 1 182 ? -0.893 -5.256 -11.996 1.00 98.62 182 GLY A O 1
ATOM 1325 N N . ASP A 1 183 ? 1.117 -6.149 -11.455 1.00 98.75 183 ASP A N 1
ATOM 1326 C CA . ASP A 1 183 ? 0.750 -6.623 -10.117 1.00 98.75 183 ASP A CA 1
ATOM 1327 C C . ASP A 1 183 ? 0.435 -5.443 -9.185 1.00 98.75 183 ASP A C 1
ATOM 1329 O O . ASP A 1 183 ? -0.697 -5.312 -8.706 1.00 98.75 183 ASP A O 1
ATOM 1333 N N . ASN A 1 184 ? 1.370 -4.490 -9.068 1.00 98.69 184 ASN A N 1
ATOM 1334 C CA . ASN A 1 184 ? 1.221 -3.327 -8.187 1.00 98.69 184 ASN A CA 1
ATOM 1335 C C . ASN A 1 184 ? -0.037 -2.505 -8.508 1.00 98.69 184 ASN A C 1
ATOM 1337 O O . ASN A 1 184 ? -0.822 -2.131 -7.632 1.00 98.69 184 ASN A O 1
ATOM 1341 N N . ARG A 1 185 ? -0.280 -2.239 -9.799 1.00 98.50 185 ARG A N 1
ATOM 1342 C CA . ARG A 1 185 ? -1.450 -1.465 -10.248 1.00 98.50 185 ARG A CA 1
ATOM 1343 C C . ARG A 1 185 ? -2.749 -2.222 -10.009 1.00 98.50 185 ARG A C 1
ATOM 1345 O O . ARG A 1 185 ? -3.751 -1.604 -9.644 1.00 98.50 185 ARG A O 1
ATOM 1352 N N . SER A 1 186 ? -2.740 -3.545 -10.168 1.00 98.81 186 SER A N 1
ATOM 1353 C CA . SER A 1 186 ? -3.894 -4.393 -9.864 1.00 98.81 186 SER A CA 1
ATOM 1354 C C . SER A 1 186 ? -4.209 -4.387 -8.368 1.00 98.81 186 SER A C 1
ATOM 1356 O O . SER A 1 186 ? -5.370 -4.200 -7.990 1.00 98.81 186 SER A O 1
ATOM 1358 N N . ALA A 1 187 ? -3.197 -4.517 -7.507 1.00 98.69 187 ALA A N 1
ATOM 1359 C CA . ALA A 1 187 ? -3.352 -4.418 -6.058 1.00 98.69 187 ALA A CA 1
ATOM 1360 C C . ALA A 1 187 ? -3.866 -3.028 -5.641 1.00 98.69 187 ALA A C 1
ATOM 1362 O O . ALA A 1 187 ? -4.843 -2.926 -4.893 1.00 98.69 187 ALA A O 1
ATOM 1363 N N . GLY A 1 188 ? -3.297 -1.957 -6.204 1.00 98.69 188 GLY A N 1
ATOM 1364 C CA . GLY A 1 188 ? -3.739 -0.579 -5.981 1.00 98.69 188 GLY A CA 1
ATOM 1365 C C . GLY A 1 188 ? -5.185 -0.321 -6.421 1.00 98.69 188 GLY A C 1
ATOM 1366 O O . GLY A 1 188 ? -5.950 0.324 -5.697 1.00 98.69 188 GLY A O 1
ATOM 1367 N N . ALA A 1 189 ? -5.610 -0.872 -7.562 1.00 98.81 189 ALA A N 1
ATOM 1368 C CA . ALA A 1 189 ? -6.994 -0.786 -8.025 1.00 98.81 189 ALA A CA 1
ATOM 1369 C C . ALA A 1 189 ? -7.962 -1.502 -7.067 1.00 98.81 189 ALA A C 1
ATOM 1371 O O . ALA A 1 189 ? -9.012 -0.950 -6.721 1.00 98.81 189 ALA A O 1
ATOM 1372 N N . ARG A 1 190 ? -7.592 -2.694 -6.577 1.00 98.81 190 ARG A N 1
ATOM 1373 C CA . ARG A 1 190 ? -8.378 -3.429 -5.572 1.00 98.81 190 ARG A CA 1
ATOM 1374 C C . ARG A 1 190 ? -8.459 -2.676 -4.250 1.00 98.81 190 ARG A C 1
ATOM 1376 O O . ARG A 1 190 ? -9.542 -2.609 -3.676 1.00 98.81 190 ARG A O 1
ATOM 1383 N N . LEU A 1 191 ? -7.364 -2.067 -3.796 1.00 98.81 191 LEU A N 1
ATOM 1384 C CA . LEU A 1 191 ? -7.342 -1.236 -2.591 1.00 98.81 191 LEU A CA 1
ATOM 1385 C C . LEU A 1 191 ? -8.262 -0.012 -2.740 1.00 98.81 191 LEU A C 1
ATOM 1387 O O . LEU A 1 191 ? -9.059 0.293 -1.853 1.00 98.81 191 LEU A O 1
ATOM 1391 N N . GLY A 1 192 ? -8.222 0.653 -3.898 1.00 98.56 192 GLY A N 1
ATOM 1392 C CA . GLY A 1 192 ? -9.136 1.747 -4.225 1.00 98.56 192 GLY A CA 1
ATOM 1393 C C . GLY A 1 192 ? -10.606 1.313 -4.241 1.00 98.56 192 GLY A C 1
ATOM 1394 O O . GLY A 1 192 ? -11.467 2.030 -3.726 1.00 98.56 192 GLY A O 1
ATOM 1395 N N . GLY A 1 193 ? -10.898 0.131 -4.792 1.00 98.69 193 GLY A N 1
ATOM 1396 C CA . GLY A 1 193 ? -12.225 -0.485 -4.756 1.00 98.69 193 GLY A CA 1
ATOM 1397 C C . GLY A 1 193 ? -12.677 -0.825 -3.335 1.00 98.69 193 GLY A C 1
ATOM 1398 O O . GLY A 1 193 ? -13.794 -0.488 -2.955 1.00 98.69 193 GLY A O 1
ATOM 1399 N N . PHE A 1 194 ? -11.793 -1.401 -2.519 1.00 98.75 194 PHE A N 1
ATOM 1400 C CA . PHE A 1 194 ? -12.041 -1.690 -1.106 1.00 98.75 194 PHE A CA 1
ATOM 1401 C C . PHE A 1 194 ? -12.467 -0.434 -0.342 1.00 98.75 194 PHE A C 1
ATOM 1403 O O . PHE A 1 194 ? -13.514 -0.443 0.304 1.00 98.75 194 PHE A O 1
ATOM 1410 N N . TYR A 1 195 ? -11.728 0.669 -0.485 1.00 98.56 195 TYR A N 1
ATOM 1411 C CA . TYR A 1 195 ? -12.077 1.924 0.177 1.00 98.56 195 TYR A CA 1
ATOM 1412 C C . TYR A 1 195 ? -13.469 2.445 -0.198 1.00 98.56 195 TYR A C 1
ATOM 1414 O O . TYR A 1 195 ? -14.159 3.010 0.650 1.00 98.56 195 TYR A O 1
ATOM 1422 N N . LYS A 1 196 ? -13.888 2.267 -1.457 1.00 98.12 196 LYS A N 1
ATOM 1423 C CA . LYS A 1 196 ? -15.219 2.672 -1.933 1.00 98.12 196 LYS A CA 1
ATOM 1424 C C . LYS A 1 196 ? -16.304 1.735 -1.402 1.00 98.12 196 LYS A C 1
ATOM 1426 O O . LYS A 1 196 ? -17.261 2.197 -0.788 1.00 98.12 196 LYS A O 1
ATOM 1431 N N . ASN A 1 197 ? -16.123 0.431 -1.593 1.00 98.06 197 ASN A N 1
ATOM 1432 C CA . ASN A 1 197 ? -17.128 -0.591 -1.296 1.00 98.06 197 ASN A CA 1
ATOM 1433 C C . ASN A 1 197 ? -17.378 -0.734 0.208 1.00 98.06 197 ASN A C 1
ATOM 1435 O O . ASN A 1 197 ? -18.515 -0.913 0.628 1.00 98.06 197 ASN A O 1
ATOM 1439 N N . GLN A 1 198 ? -16.324 -0.613 1.016 1.00 97.88 198 GLN A N 1
ATOM 1440 C CA . GLN A 1 198 ? -16.402 -0.695 2.476 1.00 97.88 198 GLN A CA 1
ATOM 1441 C C . GLN A 1 198 ? -16.582 0.675 3.138 1.00 97.88 198 GLN A C 1
ATOM 1443 O O . GLN A 1 198 ? -16.583 0.767 4.361 1.00 97.88 198 GLN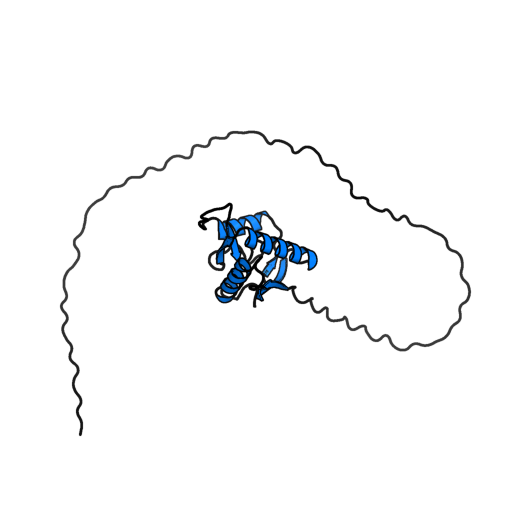 A O 1
ATOM 1448 N N . ARG A 1 199 ? -16.720 1.745 2.338 1.00 97.19 199 ARG A N 1
ATOM 1449 C CA . ARG A 1 199 ? -16.885 3.132 2.800 1.00 97.19 199 ARG A CA 1
ATOM 1450 C C . ARG A 1 199 ? -15.844 3.551 3.847 1.00 97.19 199 ARG A C 1
ATOM 1452 O O . ARG A 1 199 ? -16.177 4.286 4.765 1.00 97.19 199 ARG A O 1
ATOM 1459 N N . VAL A 1 200 ? -14.592 3.114 3.699 1.00 97.75 200 VAL A N 1
ATOM 1460 C CA . VAL A 1 200 ? -13.490 3.501 4.598 1.00 97.75 200 VAL A CA 1
ATOM 1461 C C . VAL A 1 200 ? -13.192 4.972 4.363 1.00 97.75 200 VAL A C 1
ATOM 1463 O O . VAL A 1 200 ? -12.633 5.306 3.327 1.00 97.75 200 VAL A O 1
ATOM 1466 N N . LEU A 1 201 ? -13.575 5.873 5.253 1.00 97.56 201 LEU A N 1
ATOM 1467 C CA . LEU A 1 201 ? -13.382 7.314 5.101 1.00 97.56 201 LEU A CA 1
ATOM 1468 C C . LEU A 1 201 ? -12.005 7.763 5.601 1.00 97.56 201 LEU A C 1
ATOM 1470 O O . LEU A 1 201 ? -11.207 6.984 6.115 1.00 97.56 201 LEU A O 1
ATOM 1474 N N . ASN A 1 202 ? -11.681 9.040 5.400 1.00 98.31 202 ASN A N 1
ATOM 1475 C CA . ASN A 1 202 ? -10.439 9.610 5.914 1.00 98.31 202 ASN A CA 1
ATOM 1476 C C . ASN A 1 202 ? -10.378 9.486 7.443 1.00 98.31 202 ASN A C 1
ATOM 1478 O O . ASN A 1 202 ? -11.266 9.962 8.140 1.00 98.31 202 ASN A O 1
ATOM 1482 N N . GLY A 1 203 ? -9.295 8.906 7.950 1.00 97.75 203 GLY A N 1
ATOM 1483 C CA . GLY A 1 203 ? -9.094 8.634 9.366 1.00 97.75 203 GLY A CA 1
ATOM 1484 C C . GLY A 1 203 ? -9.653 7.295 9.840 1.00 97.75 203 GLY A C 1
ATOM 1485 O O . GLY A 1 203 ? -9.272 6.882 10.934 1.00 97.75 203 GLY A O 1
ATOM 1486 N N . ASP A 1 204 ? -10.471 6.606 9.040 1.00 98.12 204 ASP A N 1
ATOM 1487 C CA . ASP A 1 204 ? -11.020 5.307 9.420 1.00 98.12 204 ASP A CA 1
ATOM 1488 C C . ASP A 1 204 ? -9.926 4.248 9.492 1.00 98.12 204 ASP A C 1
ATOM 1490 O O . ASP A 1 204 ? -9.026 4.187 8.645 1.00 98.12 204 ASP A O 1
ATOM 1494 N N . ALA A 1 205 ? -10.045 3.403 10.513 1.00 98.31 205 ALA A N 1
ATOM 1495 C CA . ALA A 1 205 ? -9.206 2.237 10.700 1.00 98.31 205 ALA A CA 1
ATOM 1496 C C . ALA A 1 205 ? -9.598 1.125 9.715 1.00 98.31 205 ALA A C 1
ATOM 1498 O O . ALA A 1 205 ? -10.780 0.921 9.434 1.00 98.31 205 ALA A O 1
ATOM 1499 N N . TYR A 1 206 ? -8.615 0.365 9.243 1.00 98.69 206 TYR A N 1
ATOM 1500 C CA . TYR A 1 206 ? -8.811 -0.875 8.497 1.00 98.69 206 TYR A CA 1
ATOM 1501 C C . TYR A 1 206 ? -7.621 -1.817 8.699 1.00 98.69 206 TYR A C 1
ATOM 1503 O O . TYR A 1 206 ? -6.517 -1.392 9.044 1.00 98.69 206 TYR A O 1
ATOM 1511 N N . TYR A 1 207 ? -7.848 -3.107 8.474 1.00 98.69 207 TYR A N 1
ATOM 1512 C CA . TYR A 1 207 ? -6.803 -4.130 8.508 1.00 98.69 207 TYR A CA 1
ATOM 1513 C C . TYR A 1 207 ? -6.494 -4.641 7.102 1.00 98.69 207 TYR A C 1
ATOM 1515 O O . TYR A 1 207 ? -7.271 -4.444 6.167 1.00 98.69 207 TYR A O 1
ATOM 1523 N N . VAL A 1 208 ? -5.355 -5.308 6.963 1.00 98.81 208 VAL A N 1
ATOM 1524 C CA . VAL A 1 208 ? -4.875 -5.932 5.735 1.00 98.81 208 VAL A CA 1
ATOM 1525 C C . VAL A 1 208 ? -4.559 -7.387 6.041 1.00 98.81 208 VAL A C 1
ATOM 1527 O O . VAL A 1 208 ? -3.708 -7.684 6.874 1.00 98.81 208 VAL A O 1
ATOM 1530 N N . HIS A 1 209 ? -5.240 -8.295 5.358 1.00 98.62 209 HIS A N 1
ATOM 1531 C CA . HIS A 1 209 ? -5.074 -9.729 5.524 1.00 98.62 209 HIS A CA 1
ATOM 1532 C C . HIS A 1 209 ? -4.530 -10.351 4.239 1.00 98.62 209 HIS A C 1
ATOM 1534 O O . HIS A 1 209 ? -5.064 -10.121 3.152 1.00 98.62 209 HIS A O 1
ATOM 1540 N N . ILE A 1 210 ? -3.476 -11.152 4.371 1.00 98.50 210 ILE A N 1
ATOM 1541 C CA . ILE A 1 210 ? -2.873 -11.880 3.258 1.00 98.50 210 ILE A CA 1
ATOM 1542 C C . ILE A 1 210 ? -3.240 -13.358 3.376 1.00 98.50 210 ILE A C 1
ATOM 1544 O O . ILE A 1 210 ? -2.957 -13.977 4.398 1.00 98.50 210 ILE A O 1
ATOM 1548 N N . LYS A 1 211 ? -3.882 -13.892 2.332 1.00 94.88 211 LYS A N 1
ATOM 1549 C CA . LYS A 1 211 ? -4.284 -15.301 2.206 1.00 94.88 211 LYS A CA 1
ATOM 1550 C C . LYS A 1 211 ? -3.288 -16.115 1.391 1.00 94.88 211 LYS A C 1
ATOM 1552 O O . LYS A 1 211 ? -2.992 -15.702 0.244 1.00 94.88 211 LYS A O 1
#

InterPro domains:
  IPR029476 Deoxyribonuclease NucA/NucB [PF14040] (135-208)

Radius of gyration: 34.25 Å; Cα contacts (8 Å, |Δi|>4): 232; chains: 1; bounding box: 120×76×62 Å

pLDDT: mean 77.54, std 24.35, range [35.78, 98.88]

Secondary structure (DSSP, 8-state):
-----------------PPP--------PPPP---------PPPPP-----------------------------------------PPPPPEEEE-TT-TTTHHHHHHHHHHHHHSTT-BTTTB-EEB---HHHHHHHHHHHHTTS--S-TTTEEEEEES-TTBTT-S-GGG-EEEEEEHHHHHHHHHHHHHHHHHTT--TT-EEEEEE-

Foldseek 3Di:
DDDDDDDDDDDDDDDDDDDDDDDDDDDDDDDDDDDDDDDDDDDDDDDDDDDDDDDDDDDDDDDDDDDDDDDDDDDDDDPPPPPPPPPPPDAAEQEDECPDPQANVVLVQLVVLLVPFPPSELANNWWFFADPPVQLVQLCCLAPVPPDDPDPVFWDKDKPPHSRTPQGSDNVRIDIDIDTPSNRVSSVVSVVVCCVVVVRDGGRTYHYYYD